Protein AF-A0A7X9BIY5-F1 (afdb_monomer_lite)

Secondary structure (DSSP, 8-state):
-HHHHHHHHHHHHHHHHHHHHHHHHHHHHHHHHT--TT-------HHHHHHHHHHHHHHHHHHHHHHHHHHHHH-TT--HHHHHHHHHHHHHIIIIIHHHHHHHHHHSPP---HHHH----TT-EEEETTEEEEEEEE-TTS-EEEEEEETTTT--EEEEEE-GGG-SSS-S-S---TTTTT-PPPHHHHHHHHHHHHHHHHHHHHHHT-HHHHHHHHHHHHHHHHGGGGTTSSS-HHHHHHHHHHHHHHHHHHHHHHHH-HHHHHHHHHHHHTT-GGGGSHHHHHHHHHHHHHHHHHHHHHHHHHHHHHTT-

Foldseek 3Di:
DVQQVVLVVLLVVQLVVLLVVQLLVVLVVVQLQLDDPPDDDPPDPPVSSVLSSLLCSLVSSLVSLLVSLLVCLVPVPGDPSNLVSSVVSLCCSLQPVNVPSLVVNVPDDPPCDVSVLVFADAADWADDPFWIWHFHDADPVFWTWTWIQGPHDDRDIDTDIGGSVVCPDDDDRRDPRVDPVPDDDDPVVVLVVVLSCQLSVCCVVQVVVHDVSSVLVSLLSLLLSLLSLQQPVDPDSVVSSVVNVVSNSVSSVVLSCLPVPPVVVVVLVVCVVVVVVQSVDSSSVNSVVSVVSSVVSVVSSVVVVVVVVVVVD

Structure (mmCIF, N/CA/C/O backbone):
data_AF-A0A7X9BIY5-F1
#
_entry.id   AF-A0A7X9BIY5-F1
#
loop_
_atom_site.group_PDB
_atom_site.id
_atom_site.type_symbol
_atom_site.label_atom_id
_atom_site.label_alt_id
_atom_site.label_comp_id
_atom_site.label_asym_id
_atom_site.label_entity_id
_atom_site.label_seq_id
_atom_site.pdbx_PDB_ins_code
_atom_site.Cartn_x
_atom_site.Cartn_y
_atom_site.Cartn_z
_atom_site.occupancy
_atom_site.B_iso_or_equiv
_atom_site.auth_seq_id
_atom_site.auth_comp_id
_atom_site.auth_asym_id
_atom_site.auth_atom_id
_atom_site.pdbx_PDB_model_num
ATOM 1 N N . MET A 1 1 ? -5.992 17.809 24.685 1.00 47.94 1 MET A N 1
ATOM 2 C CA . MET A 1 1 ? -5.533 18.404 23.407 1.00 47.94 1 MET A CA 1
ATOM 3 C C . MET A 1 1 ? -4.046 18.171 23.120 1.00 47.94 1 MET A C 1
ATOM 5 O O . MET A 1 1 ? -3.749 17.793 21.996 1.00 47.94 1 MET A O 1
ATOM 9 N N . LYS A 1 2 ? -3.130 18.283 24.105 1.00 52.44 2 LYS A N 1
ATOM 10 C CA . LYS A 1 2 ? -1.672 18.070 23.916 1.00 52.44 2 LYS A CA 1
ATOM 11 C C . LYS A 1 2 ? -1.281 16.736 23.233 1.00 52.44 2 LYS A C 1
ATOM 13 O O . LYS A 1 2 ? -0.350 16.718 22.442 1.00 52.44 2 LYS A O 1
ATOM 18 N N . ASN A 1 3 ? -2.043 15.655 23.436 1.00 65.12 3 ASN A N 1
ATOM 19 C CA . ASN A 1 3 ? -1.727 14.332 22.860 1.00 65.12 3 ASN A CA 1
ATOM 20 C C . ASN A 1 3 ? -2.175 14.136 21.395 1.00 65.12 3 ASN A C 1
ATOM 22 O O . ASN A 1 3 ? -1.732 13.190 20.750 1.00 65.12 3 ASN A O 1
ATOM 26 N N . ALA A 1 4 ? -3.064 14.984 20.863 1.00 69.81 4 ALA A N 1
ATOM 27 C CA . ALA A 1 4 ? -3.593 14.806 19.505 1.00 69.81 4 ALA A CA 1
ATOM 28 C C . ALA A 1 4 ? -2.606 15.293 18.439 1.00 69.81 4 ALA A C 1
ATOM 30 O O . ALA A 1 4 ? -2.260 14.537 17.538 1.00 69.81 4 ALA A O 1
ATOM 31 N N . PHE A 1 5 ? -2.061 16.500 18.610 1.00 77.31 5 PHE A N 1
ATOM 32 C CA . PHE A 1 5 ? -1.000 17.023 17.741 1.00 77.31 5 PHE A CA 1
ATOM 33 C C . PHE A 1 5 ? 0.295 16.211 17.835 1.00 77.31 5 PHE A C 1
ATOM 35 O O . PHE A 1 5 ? 1.031 16.099 16.858 1.00 77.31 5 PHE A O 1
ATOM 42 N N . PHE A 1 6 ? 0.536 15.564 18.978 1.00 86.69 6 PHE A N 1
ATOM 43 C CA . PHE A 1 6 ? 1.675 14.668 19.136 1.00 86.69 6 PHE A CA 1
ATOM 44 C C . PHE A 1 6 ? 1.636 13.481 18.157 1.00 86.69 6 PHE A C 1
ATOM 46 O O . PHE A 1 6 ? 2.684 13.068 17.680 1.00 86.69 6 PHE A O 1
ATOM 53 N N . ILE A 1 7 ? 0.453 12.975 17.773 1.00 89.06 7 ILE A N 1
ATOM 54 C CA . ILE A 1 7 ? 0.339 11.909 16.756 1.00 89.06 7 ILE A CA 1
ATOM 55 C C . ILE A 1 7 ? 0.852 12.374 15.396 1.00 89.06 7 ILE A C 1
ATOM 57 O O . ILE A 1 7 ? 1.521 11.608 14.709 1.00 89.06 7 ILE A O 1
ATOM 61 N N . VAL A 1 8 ? 0.569 13.622 15.016 1.00 90.12 8 VAL A N 1
ATOM 62 C CA . VAL A 1 8 ? 1.061 14.195 13.756 1.00 90.12 8 VAL A CA 1
ATOM 63 C C . VAL A 1 8 ? 2.587 14.263 13.782 1.00 90.12 8 VAL A C 1
ATOM 65 O O . VAL A 1 8 ? 3.242 13.857 12.829 1.00 90.12 8 VAL A O 1
ATOM 68 N N . PHE A 1 9 ? 3.164 14.693 14.904 1.00 91.38 9 PHE A N 1
ATOM 69 C CA . PHE A 1 9 ? 4.614 14.714 15.083 1.00 91.38 9 PHE A CA 1
ATOM 70 C C . PHE A 1 9 ? 5.237 13.309 15.008 1.00 91.38 9 PHE A C 1
ATOM 72 O O . PHE A 1 9 ? 6.213 13.102 14.289 1.00 91.38 9 PHE A O 1
ATOM 79 N N . VAL A 1 10 ? 4.634 12.320 15.678 1.00 92.81 10 VAL A N 1
ATOM 80 C CA . VAL A 1 10 ? 5.066 10.913 15.599 1.00 92.81 10 VAL A CA 1
ATOM 81 C C . VAL A 1 10 ? 4.982 10.396 14.161 1.00 92.81 10 VAL A C 1
ATOM 83 O O . VAL A 1 10 ? 5.902 9.726 13.699 1.00 92.81 10 VAL A O 1
ATOM 86 N N . PHE A 1 11 ? 3.919 10.734 13.431 1.00 94.38 11 PHE A N 1
ATOM 87 C CA . PHE A 1 11 ? 3.765 10.364 12.026 1.00 94.38 11 PHE A CA 1
ATOM 88 C C . PHE A 1 11 ? 4.875 10.945 11.144 1.00 94.38 11 PHE A C 1
ATOM 90 O O . PHE A 1 11 ? 5.432 10.225 10.315 1.00 94.38 11 PHE A O 1
ATOM 97 N N . VAL A 1 12 ? 5.234 12.218 11.339 1.00 94.50 12 VAL A N 1
ATOM 98 C CA . VAL A 1 12 ? 6.330 12.866 10.601 1.00 94.50 12 VAL A CA 1
ATOM 99 C C . VAL A 1 12 ? 7.656 12.156 10.873 1.00 94.50 12 VAL A C 1
ATOM 101 O O . VAL A 1 12 ? 8.356 11.808 9.925 1.00 94.50 12 VAL A O 1
ATOM 104 N N . ILE A 1 13 ? 7.970 11.852 12.138 1.00 95.12 13 ILE A N 1
ATOM 105 C CA . ILE A 1 13 ? 9.187 11.102 12.492 1.00 95.12 13 ILE A CA 1
ATOM 106 C C . ILE A 1 13 ? 9.200 9.725 11.821 1.00 95.12 13 ILE A C 1
ATOM 108 O O . ILE A 1 13 ? 10.206 9.343 11.226 1.00 95.12 13 ILE A O 1
ATOM 112 N N . LEU A 1 14 ? 8.090 8.982 11.884 1.00 95.06 14 LEU A N 1
ATOM 113 C CA . LEU A 1 14 ? 7.989 7.662 11.257 1.00 95.06 14 LEU A CA 1
ATOM 114 C C . LEU A 1 14 ? 8.124 7.744 9.735 1.00 95.06 14 LEU A C 1
ATOM 116 O O . LEU A 1 14 ? 8.752 6.877 9.133 1.00 95.06 14 LEU A O 1
ATOM 120 N N . THR A 1 15 ? 7.580 8.789 9.115 1.00 94.81 15 THR A N 1
ATOM 121 C CA . THR A 1 15 ? 7.712 9.026 7.673 1.00 94.81 15 THR A CA 1
ATOM 122 C C . THR A 1 15 ? 9.166 9.289 7.299 1.00 94.81 15 THR A C 1
ATOM 124 O O . THR A 1 15 ? 9.674 8.644 6.389 1.00 94.81 15 THR A O 1
ATOM 127 N N . ILE A 1 16 ? 9.863 10.163 8.032 1.00 94.12 16 ILE A N 1
ATOM 128 C CA . ILE A 1 16 ? 11.288 10.443 7.802 1.00 94.12 16 ILE A CA 1
ATOM 129 C C . ILE A 1 16 ? 12.115 9.166 7.977 1.00 94.12 16 ILE A C 1
ATOM 131 O O . ILE A 1 16 ? 12.912 8.831 7.105 1.00 94.12 16 ILE A O 1
ATOM 135 N N . ALA A 1 17 ? 11.893 8.420 9.062 1.00 93.31 17 ALA A N 1
ATOM 136 C CA . ALA A 1 17 ? 12.631 7.193 9.345 1.00 93.31 17 ALA A CA 1
ATOM 137 C C . ALA A 1 17 ? 12.404 6.119 8.269 1.00 93.31 17 ALA A C 1
ATOM 139 O O . ALA A 1 17 ? 13.360 5.554 7.743 1.00 93.31 17 ALA A O 1
ATOM 140 N N . THR A 1 18 ? 11.146 5.854 7.905 1.00 91.56 18 THR A N 1
ATOM 141 C CA . THR A 1 18 ? 10.808 4.849 6.883 1.00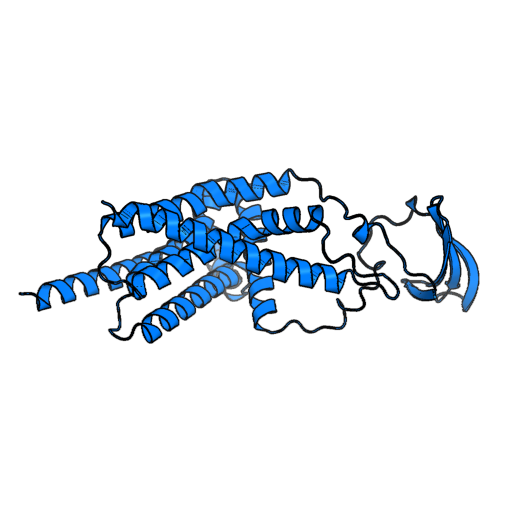 91.56 18 THR A CA 1
ATOM 142 C C . THR A 1 18 ? 11.287 5.261 5.495 1.00 91.56 18 THR A C 1
ATOM 144 O O . THR A 1 18 ? 11.813 4.416 4.770 1.00 91.56 18 THR A O 1
ATOM 147 N N . ALA A 1 19 ? 11.169 6.539 5.128 1.00 91.50 19 ALA A N 1
ATOM 148 C CA . ALA A 1 19 ? 11.667 7.055 3.858 1.00 91.50 19 ALA A CA 1
ATOM 149 C C . ALA A 1 19 ? 13.194 6.975 3.779 1.00 91.50 19 ALA A C 1
ATOM 151 O O . ALA A 1 19 ? 13.719 6.496 2.777 1.00 91.50 19 ALA A O 1
ATOM 152 N N . PHE A 1 20 ? 13.903 7.360 4.842 1.00 89.62 20 PHE A N 1
ATOM 153 C CA . PHE A 1 20 ? 15.361 7.280 4.900 1.00 89.62 20 PHE A CA 1
ATOM 154 C C . PHE A 1 20 ? 15.850 5.836 4.758 1.00 89.62 20 PHE A C 1
ATOM 156 O O . PHE A 1 20 ? 16.628 5.546 3.853 1.00 89.62 20 PHE A O 1
ATOM 163 N N . VAL A 1 21 ? 15.332 4.912 5.578 1.00 88.38 21 VAL A N 1
ATOM 164 C CA . VAL A 1 21 ? 15.713 3.490 5.524 1.00 88.38 21 VAL A CA 1
ATOM 165 C C . VAL A 1 21 ? 15.429 2.893 4.146 1.00 88.38 21 VAL A C 1
ATOM 167 O O . VAL A 1 21 ? 16.287 2.218 3.583 1.00 88.38 21 VAL A O 1
ATOM 170 N N . SER A 1 22 ? 14.254 3.171 3.575 1.00 85.25 22 SER A N 1
ATOM 171 C CA . SER A 1 22 ? 13.883 2.620 2.266 1.00 85.25 22 SER A CA 1
ATOM 172 C C . SER A 1 22 ? 14.733 3.206 1.135 1.00 85.25 22 SER A C 1
ATOM 174 O O . SER A 1 22 ? 15.134 2.479 0.230 1.00 85.25 22 SER A O 1
ATOM 176 N N . THR A 1 23 ? 15.049 4.503 1.202 1.00 85.62 23 THR A N 1
ATOM 177 C CA . THR A 1 23 ? 15.898 5.178 0.210 1.00 85.62 23 THR A CA 1
ATOM 178 C C . THR A 1 23 ? 17.316 4.635 0.260 1.00 85.62 23 THR A C 1
ATOM 180 O O . THR A 1 23 ? 17.859 4.291 -0.784 1.00 85.62 23 THR A O 1
ATOM 183 N N . VAL A 1 24 ? 17.898 4.494 1.454 1.00 83.25 24 VAL A N 1
ATOM 184 C CA . VAL A 1 24 ? 19.233 3.905 1.630 1.00 83.25 24 VAL A CA 1
ATOM 185 C C . VAL A 1 24 ? 19.258 2.470 1.110 1.00 83.25 24 VAL A C 1
ATOM 187 O O . VAL A 1 24 ? 20.123 2.145 0.304 1.00 83.25 24 VAL A O 1
ATOM 190 N N . ALA A 1 25 ? 18.287 1.633 1.488 1.00 80.56 25 ALA A N 1
ATOM 191 C CA . ALA A 1 25 ? 18.225 0.245 1.034 1.00 80.56 25 ALA A CA 1
ATOM 192 C C . ALA A 1 25 ? 18.157 0.134 -0.498 1.00 80.56 25 ALA A C 1
ATOM 194 O O . ALA A 1 25 ? 18.915 -0.620 -1.100 1.00 80.56 25 ALA A O 1
ATOM 195 N N . ILE A 1 26 ? 17.286 0.915 -1.141 1.00 77.94 26 ILE A N 1
ATOM 196 C CA . ILE A 1 26 ? 17.114 0.875 -2.599 1.00 77.94 26 ILE A CA 1
ATOM 197 C C . ILE A 1 26 ? 18.307 1.508 -3.321 1.00 77.94 26 ILE A C 1
ATOM 199 O O . ILE A 1 26 ? 18.712 1.011 -4.367 1.00 77.94 26 ILE A O 1
ATOM 203 N N . SER A 1 27 ? 18.908 2.557 -2.759 1.00 76.19 27 SER A N 1
ATOM 204 C CA . SER A 1 27 ? 20.106 3.184 -3.332 1.00 76.19 27 SER A CA 1
ATOM 205 C C . SER A 1 27 ? 21.308 2.248 -3.263 1.00 76.19 27 SER A C 1
ATOM 207 O O . SER A 1 27 ? 22.058 2.176 -4.225 1.00 76.19 27 SER A O 1
ATOM 209 N N . LEU A 1 28 ? 21.460 1.488 -2.172 1.00 74.75 28 LEU A N 1
ATOM 210 C CA . LEU A 1 28 ? 22.484 0.449 -2.059 1.00 74.75 28 LEU A CA 1
ATOM 211 C C . LEU A 1 28 ? 22.270 -0.656 -3.093 1.00 74.75 28 LEU A C 1
ATOM 213 O O . LEU A 1 28 ? 23.221 -1.033 -3.761 1.00 74.75 28 LEU A O 1
ATOM 217 N N . ILE A 1 29 ? 21.029 -1.120 -3.276 1.00 72.88 29 ILE A N 1
ATOM 218 C CA . ILE A 1 29 ? 20.701 -2.119 -4.304 1.00 72.88 29 ILE A CA 1
ATOM 219 C C . ILE A 1 29 ? 21.025 -1.587 -5.708 1.00 72.88 29 ILE A C 1
ATOM 221 O O . ILE A 1 29 ? 21.670 -2.283 -6.486 1.00 72.88 29 ILE A O 1
ATOM 225 N N . HIS A 1 30 ? 20.617 -0.356 -6.031 1.00 70.38 30 HIS A N 1
ATOM 226 C CA . HIS A 1 30 ? 20.931 0.253 -7.325 1.00 70.38 30 HIS A CA 1
ATOM 227 C C . HIS A 1 30 ? 22.432 0.431 -7.529 1.00 70.38 30 HIS A C 1
ATOM 229 O O . HIS A 1 30 ? 22.915 0.109 -8.607 1.00 70.38 30 HIS A O 1
ATOM 235 N N . LEU A 1 31 ? 23.154 0.882 -6.501 1.00 69.38 31 LEU A N 1
ATOM 236 C CA . LEU A 1 31 ? 24.604 1.025 -6.550 1.00 69.38 31 LEU A CA 1
ATOM 237 C C . LEU A 1 31 ? 25.273 -0.330 -6.791 1.00 69.38 31 LEU A C 1
ATOM 239 O O . LEU A 1 31 ? 26.154 -0.422 -7.633 1.00 69.38 31 LEU A O 1
ATOM 243 N N . SER A 1 32 ? 24.835 -1.383 -6.096 1.00 66.94 32 SER A N 1
ATOM 244 C CA . SER A 1 32 ? 25.331 -2.743 -6.310 1.00 66.94 32 SER A CA 1
ATOM 245 C C . SER A 1 32 ? 25.061 -3.232 -7.731 1.00 66.94 32 SER A C 1
ATOM 247 O O . SER A 1 32 ? 25.944 -3.826 -8.334 1.00 66.94 32 SER A O 1
ATOM 249 N N . PHE A 1 33 ? 23.884 -2.962 -8.299 1.00 64.62 33 PHE A N 1
ATOM 250 C CA . PHE A 1 33 ? 23.601 -3.334 -9.687 1.00 64.62 33 PHE A CA 1
ATOM 251 C C . PHE A 1 33 ? 24.385 -2.505 -10.704 1.00 64.62 33 PHE A C 1
ATOM 253 O O . PHE A 1 33 ? 24.751 -3.036 -11.742 1.00 64.62 33 PHE A O 1
ATOM 260 N N . SER A 1 34 ? 24.703 -1.246 -10.408 1.00 60.75 34 SER A N 1
ATOM 261 C CA . SER A 1 34 ? 25.499 -0.397 -11.296 1.00 60.75 34 SER A CA 1
ATOM 262 C C . SER A 1 34 ? 27.012 -0.552 -11.115 1.00 60.75 34 SER A C 1
ATOM 264 O O . SER A 1 34 ? 27.760 0.173 -11.761 1.00 60.75 34 SER A O 1
ATOM 266 N N . MET A 1 35 ? 27.488 -1.431 -10.223 1.00 62.06 35 MET A N 1
ATOM 267 C CA . MET A 1 35 ? 28.926 -1.644 -10.041 1.00 62.06 35 MET A CA 1
ATOM 268 C C . MET A 1 35 ? 29.526 -2.328 -11.271 1.00 62.06 35 MET A C 1
ATOM 270 O O . MET A 1 35 ? 29.166 -3.458 -11.607 1.00 62.06 35 MET A O 1
ATOM 274 N N . VAL A 1 36 ? 30.495 -1.647 -11.881 1.00 59.53 36 VAL A N 1
ATOM 275 C CA . VAL A 1 36 ? 31.349 -2.156 -12.957 1.00 59.53 36 VAL A CA 1
ATOM 276 C C . VAL A 1 36 ? 32.754 -2.414 -12.400 1.00 59.53 36 VAL A C 1
ATOM 278 O O . VAL A 1 36 ? 33.227 -1.702 -11.511 1.00 59.53 36 VAL A O 1
ATOM 281 N N . ALA A 1 37 ? 33.431 -3.454 -12.893 1.00 54.09 37 ALA A N 1
ATOM 282 C CA . ALA A 1 37 ? 34.792 -3.777 -12.470 1.00 54.09 37 ALA A CA 1
ATOM 283 C C . ALA A 1 37 ? 35.743 -2.593 -12.730 1.00 54.09 37 ALA A C 1
ATOM 285 O O . ALA A 1 37 ? 35.788 -2.067 -13.837 1.00 54.09 37 ALA A O 1
ATOM 286 N N . GLY A 1 38 ? 36.519 -2.199 -11.714 1.00 51.44 38 GLY A N 1
ATOM 287 C CA . GLY A 1 38 ? 37.526 -1.135 -11.820 1.00 51.44 38 GLY A CA 1
ATOM 288 C C . GLY A 1 38 ? 37.042 0.281 -11.480 1.00 51.44 38 GLY A C 1
ATOM 289 O O . GLY A 1 38 ? 37.878 1.178 -11.378 1.00 51.44 38 GLY A O 1
ATOM 290 N N . GLU A 1 39 ? 35.744 0.504 -11.240 1.00 56.53 39 GLU A N 1
ATOM 291 C CA . GLU A 1 39 ? 35.256 1.817 -10.799 1.00 56.53 39 GLU A CA 1
ATOM 292 C C . GLU A 1 39 ? 35.477 2.061 -9.295 1.00 56.53 39 GLU A C 1
ATOM 294 O O . GLU A 1 39 ? 35.316 1.177 -8.449 1.00 56.53 39 GLU A O 1
ATOM 299 N N . SER A 1 40 ? 35.822 3.306 -8.950 1.00 55.91 40 SER A N 1
ATOM 300 C CA . SER A 1 40 ? 35.870 3.759 -7.558 1.00 55.91 40 SER A CA 1
ATOM 301 C C . SER A 1 40 ? 34.466 4.117 -7.064 1.00 55.91 40 SER A C 1
ATOM 303 O O . SER A 1 40 ? 33.691 4.779 -7.751 1.00 55.91 40 SER A O 1
ATOM 305 N N . LEU A 1 41 ? 34.123 3.676 -5.852 1.00 57.72 41 LEU A N 1
ATOM 306 C CA . LEU A 1 41 ? 32.793 3.887 -5.284 1.00 57.72 41 LEU A CA 1
ATOM 307 C C . LEU A 1 41 ? 32.587 5.352 -4.891 1.00 57.72 41 LEU A C 1
ATOM 309 O O . LEU A 1 41 ? 32.969 5.773 -3.797 1.00 57.72 41 LEU A O 1
ATOM 313 N N . SER A 1 42 ? 31.903 6.129 -5.734 1.00 59.88 42 SER A N 1
ATOM 314 C CA . SER A 1 42 ? 31.317 7.393 -5.285 1.00 59.88 42 SER A CA 1
ATOM 315 C C . SER A 1 42 ? 30.025 7.078 -4.520 1.00 59.88 42 SER A C 1
ATOM 317 O O . SER A 1 42 ? 28.939 7.019 -5.092 1.00 59.88 42 SER A O 1
ATOM 319 N N . PHE A 1 43 ? 30.141 6.833 -3.215 1.00 54.31 43 PHE A N 1
ATOM 320 C CA . PHE A 1 43 ? 29.031 6.390 -2.357 1.00 54.31 43 PHE A CA 1
ATOM 321 C C . PHE A 1 43 ? 27.817 7.337 -2.312 1.00 54.31 43 PHE A C 1
ATOM 323 O O . PHE A 1 43 ? 26.775 6.957 -1.780 1.00 54.31 43 PHE A O 1
ATOM 330 N N . ILE A 1 44 ? 27.925 8.573 -2.817 1.00 57.69 44 ILE A N 1
ATOM 331 C CA . ILE A 1 44 ? 26.891 9.594 -2.633 1.00 57.69 44 ILE A CA 1
ATOM 332 C C . ILE A 1 44 ? 26.687 10.404 -3.917 1.00 57.69 44 ILE A C 1
ATOM 334 O O . ILE A 1 44 ? 27.190 11.515 -4.066 1.00 57.69 44 ILE A O 1
ATOM 338 N N . ASN A 1 45 ? 25.885 9.870 -4.838 1.00 69.94 45 ASN A N 1
ATOM 339 C CA . ASN A 1 45 ? 25.220 10.705 -5.833 1.00 69.94 45 ASN A CA 1
ATOM 340 C C . ASN A 1 45 ? 23.911 11.234 -5.222 1.00 69.94 45 ASN A C 1
ATOM 342 O O . ASN A 1 45 ? 22.899 10.530 -5.166 1.00 69.94 45 ASN A O 1
ATOM 346 N N . PHE A 1 46 ? 23.933 12.481 -4.744 1.00 73.31 46 PHE A N 1
ATOM 347 C CA . PHE A 1 46 ? 22.760 13.119 -4.139 1.00 73.31 46 PHE A CA 1
ATOM 348 C C . PHE A 1 46 ? 21.568 13.208 -5.104 1.00 73.31 46 PHE A C 1
ATOM 350 O O . PHE A 1 46 ? 20.428 13.079 -4.661 1.00 73.31 46 PHE A O 1
ATOM 357 N N . ALA A 1 47 ? 21.798 13.374 -6.412 1.00 74.69 47 ALA A N 1
ATOM 358 C CA . ALA A 1 47 ? 20.716 13.429 -7.393 1.00 74.69 47 ALA A CA 1
ATOM 359 C C . ALA A 1 47 ? 19.979 12.082 -7.491 1.00 74.69 47 ALA A C 1
ATOM 361 O O . ALA A 1 47 ? 18.748 12.051 -7.429 1.00 74.69 47 ALA A O 1
ATOM 362 N N . LEU A 1 48 ? 20.721 10.968 -7.541 1.00 71.12 48 LEU A N 1
ATOM 363 C CA . LEU A 1 48 ? 20.143 9.620 -7.486 1.00 71.12 48 LEU A CA 1
ATOM 364 C C . LEU A 1 48 ? 19.396 9.378 -6.171 1.00 71.12 48 LEU A C 1
ATOM 366 O O . LEU A 1 48 ? 18.270 8.882 -6.187 1.00 71.12 48 LEU A O 1
ATOM 370 N N . PHE A 1 49 ? 19.974 9.794 -5.042 1.00 79.19 49 PHE A N 1
ATOM 371 C CA . PHE A 1 49 ? 19.332 9.669 -3.734 1.00 79.19 49 PHE A CA 1
ATOM 372 C C . PHE A 1 49 ? 17.969 10.377 -3.689 1.00 79.19 49 PHE A C 1
ATOM 374 O O . PHE A 1 49 ? 16.974 9.779 -3.277 1.00 79.19 49 PHE A O 1
ATOM 381 N N . PHE A 1 50 ? 17.886 11.628 -4.156 1.00 81.94 50 PHE A N 1
ATOM 382 C CA . PHE A 1 50 ? 16.623 12.375 -4.184 1.00 81.94 50 PHE A CA 1
ATOM 383 C C . PHE A 1 50 ? 15.593 11.762 -5.137 1.00 81.94 50 PHE A C 1
ATOM 385 O O . PHE A 1 50 ? 14.404 11.730 -4.816 1.00 81.94 50 PHE A O 1
ATOM 392 N N . GLN A 1 51 ? 16.022 11.224 -6.279 1.00 79.50 51 GLN A N 1
ATOM 393 C CA . GLN A 1 51 ? 15.116 10.514 -7.179 1.00 79.50 51 GLN A CA 1
ATOM 394 C C . GLN A 1 51 ? 14.553 9.238 -6.559 1.00 79.50 51 GLN A C 1
ATOM 396 O O . GLN A 1 51 ? 13.349 8.984 -6.657 1.00 79.50 51 GLN A O 1
ATOM 401 N N . VAL A 1 52 ? 15.402 8.437 -5.911 1.00 79.62 52 VAL A N 1
ATOM 402 C CA . VAL A 1 52 ? 14.967 7.233 -5.194 1.00 79.62 52 VAL A CA 1
ATOM 403 C C . VAL A 1 52 ? 14.015 7.620 -4.062 1.00 79.62 52 VAL A C 1
ATOM 405 O O . VAL A 1 52 ? 12.952 7.013 -3.934 1.00 79.62 52 VAL A O 1
ATOM 408 N N . LEU A 1 53 ? 14.323 8.678 -3.309 1.00 85.75 53 LEU A N 1
ATOM 409 C CA . LEU A 1 53 ? 13.455 9.186 -2.249 1.00 85.75 53 LEU A CA 1
ATOM 410 C C . LEU A 1 53 ? 12.056 9.508 -2.786 1.00 85.75 53 LEU A C 1
ATOM 412 O O . LEU A 1 53 ? 11.071 8.991 -2.263 1.00 85.75 53 LEU A O 1
ATOM 416 N N . ILE A 1 54 ? 11.955 10.294 -3.862 1.00 84.81 54 ILE A N 1
ATOM 417 C CA . ILE A 1 54 ? 10.666 10.653 -4.474 1.00 84.81 54 ILE A CA 1
ATOM 418 C C . ILE A 1 54 ? 9.915 9.404 -4.954 1.00 84.81 54 ILE A C 1
ATOM 420 O O . ILE A 1 54 ? 8.698 9.322 -4.765 1.00 84.81 54 ILE A O 1
ATOM 424 N N . LYS A 1 55 ? 10.619 8.419 -5.534 1.00 82.38 55 LYS A N 1
ATOM 425 C CA . LYS A 1 55 ? 10.036 7.146 -5.999 1.00 82.38 55 LYS A CA 1
ATOM 426 C C . LYS A 1 55 ? 9.406 6.338 -4.861 1.00 82.38 55 LYS A C 1
ATOM 428 O O . LYS A 1 55 ? 8.352 5.730 -5.054 1.00 82.38 55 LYS A O 1
ATOM 433 N N . VAL A 1 56 ? 10.032 6.340 -3.688 1.00 84.94 56 VAL A N 1
ATOM 434 C CA . VAL A 1 56 ? 9.696 5.441 -2.573 1.00 84.94 56 VAL A CA 1
ATOM 435 C C . VAL A 1 56 ? 8.748 6.080 -1.556 1.00 84.94 56 VAL A C 1
ATOM 437 O O . VAL A 1 56 ? 7.953 5.378 -0.925 1.00 84.94 56 VAL A O 1
ATOM 440 N N . LEU A 1 57 ? 8.754 7.411 -1.458 1.00 88.94 57 LEU A N 1
ATOM 441 C CA . LEU A 1 57 ? 7.984 8.183 -0.481 1.00 88.94 57 LEU A CA 1
ATOM 442 C C . LEU A 1 57 ? 6.480 7.826 -0.410 1.00 88.94 57 LEU A C 1
ATOM 444 O O . LEU A 1 57 ? 5.983 7.710 0.713 1.00 88.94 57 LEU A O 1
ATOM 448 N N . PRO A 1 58 ? 5.740 7.572 -1.518 1.00 87.50 58 PRO A N 1
ATOM 449 C CA . PRO A 1 58 ? 4.327 7.178 -1.441 1.00 87.50 58 PRO A CA 1
ATOM 450 C C . PRO A 1 58 ? 4.098 5.912 -0.606 1.00 87.50 58 PRO A C 1
ATOM 452 O O . PRO A 1 58 ? 3.127 5.817 0.143 1.00 87.50 58 PRO A O 1
ATOM 455 N N . PHE A 1 59 ? 5.015 4.948 -0.694 1.00 83.38 59 PHE A N 1
ATOM 456 C CA . PHE A 1 59 ? 4.933 3.687 0.039 1.00 83.38 59 PHE A CA 1
ATOM 457 C C . PHE A 1 59 ? 5.442 3.828 1.471 1.00 83.38 59 PHE A C 1
ATOM 459 O O . PHE A 1 59 ? 4.876 3.223 2.382 1.00 83.38 59 PHE A O 1
ATOM 466 N N . SER A 1 60 ? 6.446 4.678 1.701 1.00 90.81 60 SER A N 1
ATOM 467 C CA . SER A 1 60 ? 6.902 5.020 3.053 1.00 90.81 60 SER A CA 1
ATOM 468 C C . SER A 1 60 ? 5.781 5.628 3.898 1.00 90.81 60 SER A C 1
ATOM 470 O O . SER A 1 60 ? 5.661 5.285 5.071 1.00 90.81 60 SER A O 1
ATOM 472 N N . LEU A 1 61 ? 4.891 6.435 3.307 1.00 92.81 61 LEU A N 1
ATOM 473 C CA . LEU A 1 61 ? 3.703 6.958 3.997 1.00 92.81 61 LEU A CA 1
ATOM 474 C C . LEU A 1 61 ? 2.766 5.836 4.482 1.00 92.81 61 LEU A C 1
ATOM 476 O O . LEU A 1 61 ? 2.257 5.895 5.602 1.00 92.81 61 LEU A O 1
ATOM 480 N N . VAL A 1 62 ? 2.580 4.778 3.684 1.00 91.94 62 VAL A N 1
ATOM 481 C CA . VAL A 1 62 ? 1.769 3.607 4.068 1.00 91.94 62 VAL A CA 1
ATOM 482 C C . VAL A 1 62 ? 2.420 2.848 5.230 1.00 91.94 62 VAL A C 1
ATOM 484 O O . VAL A 1 62 ? 1.741 2.495 6.198 1.00 91.94 62 VAL A O 1
ATOM 487 N N . PHE A 1 63 ? 3.741 2.649 5.191 1.00 92.06 63 PHE A N 1
ATOM 488 C CA . PHE A 1 63 ? 4.480 2.045 6.305 1.00 92.06 63 PHE A CA 1
ATOM 489 C C . PHE A 1 63 ? 4.479 2.927 7.562 1.00 92.06 63 PHE A C 1
ATOM 491 O O . PHE A 1 63 ? 4.392 2.406 8.674 1.00 92.06 63 PHE A O 1
ATOM 498 N N . ALA A 1 64 ? 4.496 4.253 7.420 1.00 94.38 64 ALA A N 1
ATOM 499 C CA . ALA A 1 64 ? 4.355 5.172 8.544 1.00 94.38 64 ALA A CA 1
ATOM 500 C C . ALA A 1 64 ? 2.967 5.054 9.204 1.00 94.38 64 ALA A C 1
ATOM 502 O O . ALA A 1 64 ? 2.875 5.058 10.435 1.00 94.38 64 ALA A O 1
ATOM 503 N N . CYS A 1 65 ? 1.894 4.846 8.428 1.00 94.38 65 CYS A N 1
ATOM 504 C CA . CYS A 1 65 ? 0.573 4.515 8.977 1.00 94.38 65 CYS A CA 1
ATOM 505 C C . CYS A 1 65 ? 0.579 3.193 9.759 1.00 94.38 65 CYS A C 1
ATOM 507 O O . CYS A 1 65 ? -0.028 3.123 10.828 1.00 94.38 65 CYS A O 1
ATOM 509 N N . LEU A 1 66 ? 1.281 2.161 9.282 1.00 94.88 66 LEU A N 1
ATOM 510 C CA . LEU A 1 66 ? 1.466 0.916 10.039 1.00 94.88 66 LEU A CA 1
ATOM 511 C C . LEU A 1 66 ? 2.233 1.168 11.351 1.00 94.88 66 LEU A C 1
ATOM 513 O O . LEU A 1 66 ? 1.816 0.707 12.414 1.00 94.88 66 LEU A O 1
ATOM 517 N N . GLY A 1 67 ? 3.299 1.971 11.301 1.00 94.12 67 GLY A N 1
ATOM 518 C CA . GLY A 1 67 ? 4.064 2.385 12.479 1.00 94.12 67 GLY A CA 1
ATOM 519 C C . GLY A 1 67 ? 3.216 3.128 13.516 1.00 94.12 67 GLY A C 1
ATOM 520 O O . GLY A 1 67 ? 3.367 2.897 14.718 1.00 94.12 67 GLY A O 1
ATOM 521 N N . LEU A 1 68 ? 2.259 3.953 13.076 1.00 94.19 68 LEU A N 1
ATOM 522 C CA . LEU A 1 68 ? 1.292 4.573 13.982 1.00 94.19 68 LEU A CA 1
ATOM 523 C C . LEU A 1 68 ? 0.443 3.523 14.705 1.00 94.19 68 LEU A C 1
ATOM 525 O O . LEU A 1 68 ? 0.243 3.658 15.910 1.00 94.19 68 LEU A O 1
ATOM 529 N N . ILE A 1 69 ? -0.013 2.456 14.036 1.00 94.31 69 ILE A N 1
ATOM 530 C CA . ILE A 1 69 ? -0.755 1.375 14.711 1.00 94.31 69 ILE A CA 1
ATOM 531 C C . ILE A 1 69 ? 0.094 0.780 15.846 1.00 94.31 69 ILE A C 1
ATOM 533 O O . ILE A 1 69 ? -0.409 0.622 16.959 1.00 94.31 69 ILE A O 1
ATOM 537 N N . PHE A 1 70 ? 1.390 0.531 15.621 1.00 94.69 70 PHE A N 1
ATOM 538 C CA . PHE A 1 70 ? 2.294 0.043 16.672 1.00 94.69 70 PHE A CA 1
ATOM 539 C C . PHE A 1 70 ? 2.440 1.032 17.830 1.00 94.69 70 PHE A C 1
ATOM 541 O O . PHE A 1 70 ? 2.433 0.625 18.996 1.00 94.69 70 PHE A O 1
ATOM 548 N N . TYR A 1 71 ? 2.504 2.330 17.530 1.00 92.62 71 TYR A N 1
ATOM 549 C CA . TYR A 1 71 ? 2.491 3.374 18.550 1.00 92.62 71 TYR A CA 1
ATOM 550 C C . TYR A 1 71 ? 1.216 3.306 19.410 1.00 92.62 71 TYR A C 1
ATOM 552 O O . TYR A 1 71 ? 1.298 3.324 20.641 1.00 92.62 71 TYR A O 1
ATOM 560 N N . PHE A 1 72 ? 0.045 3.130 18.791 1.00 91.31 72 PHE A N 1
ATOM 561 C CA . PHE A 1 72 ? -1.221 2.974 19.512 1.00 91.31 72 PHE A CA 1
ATOM 562 C C . PHE A 1 72 ? -1.297 1.689 20.350 1.00 91.31 72 PHE A C 1
ATOM 564 O O . PHE A 1 72 ? -1.855 1.721 21.444 1.00 91.31 72 PHE A O 1
ATOM 571 N N . ILE A 1 73 ? -0.719 0.575 19.887 1.00 91.12 73 ILE A N 1
ATOM 572 C CA . ILE A 1 73 ? -0.628 -0.667 20.681 1.00 91.12 73 ILE A CA 1
ATOM 573 C C . ILE A 1 73 ? 0.253 -0.448 21.920 1.00 91.12 73 ILE A C 1
ATOM 575 O O . ILE A 1 73 ? -0.056 -0.916 23.021 1.00 91.12 73 ILE A O 1
ATOM 579 N N . ARG A 1 74 ? 1.365 0.281 21.765 1.00 89.56 74 ARG A N 1
ATOM 580 C CA . ARG A 1 74 ? 2.277 0.584 22.873 1.00 89.56 74 ARG A CA 1
ATOM 581 C C . ARG A 1 74 ? 1.616 1.480 23.922 1.00 89.56 74 ARG A C 1
ATOM 583 O O . ARG A 1 74 ? 1.820 1.240 25.118 1.00 89.56 74 ARG A O 1
ATOM 590 N N . HIS A 1 75 ? 0.821 2.454 23.482 1.00 86.25 75 HIS A N 1
ATOM 591 C CA . HIS A 1 75 ? 0.204 3.490 24.309 1.00 86.25 75 HIS A CA 1
ATOM 592 C C . HIS A 1 75 ? -1.339 3.414 24.257 1.00 86.25 75 HIS A C 1
ATOM 594 O O . HIS A 1 75 ? -1.970 4.174 23.530 1.00 86.25 75 HIS A O 1
ATOM 600 N N . PRO A 1 76 ? -1.987 2.538 25.046 1.00 74.75 76 PRO A N 1
ATOM 601 C CA . PRO A 1 76 ? -3.434 2.308 24.948 1.00 74.75 76 PRO A CA 1
ATOM 602 C C . PRO A 1 76 ? -4.307 3.480 25.438 1.00 74.75 76 PRO A C 1
ATOM 604 O O . PRO A 1 76 ? -5.446 3.611 24.999 1.00 74.75 76 PRO A O 1
ATOM 607 N N . ASN A 1 77 ? -3.783 4.369 26.292 1.00 71.44 77 ASN A N 1
ATOM 608 C CA . ASN A 1 77 ? -4.531 5.485 26.903 1.00 71.44 77 ASN A CA 1
ATOM 609 C C . ASN A 1 77 ? -4.657 6.722 25.993 1.00 71.44 77 ASN A C 1
ATOM 611 O O . ASN A 1 77 ? -4.680 7.863 26.460 1.00 71.44 77 ASN A O 1
ATOM 615 N N . ILE A 1 78 ? -4.685 6.520 24.679 1.00 78.19 78 ILE A N 1
ATOM 616 C CA . ILE A 1 78 ? -4.760 7.613 23.715 1.00 78.19 78 ILE A CA 1
ATOM 617 C C . ILE A 1 78 ? -6.221 8.045 23.513 1.00 78.19 78 ILE A C 1
ATOM 619 O O . ILE A 1 78 ? -7.135 7.226 23.454 1.00 78.19 78 ILE A O 1
ATOM 623 N N . SER A 1 79 ? -6.442 9.356 23.393 1.00 82.31 79 SER A N 1
ATOM 624 C CA . SER A 1 79 ? -7.775 9.932 23.220 1.00 82.31 79 SER A CA 1
ATOM 625 C C . SER A 1 79 ? -8.435 9.516 21.898 1.00 82.31 79 SER A C 1
ATOM 627 O O . SER A 1 79 ? -7.776 9.229 20.893 1.00 82.31 79 SER A O 1
ATOM 629 N N . ILE A 1 80 ? -9.770 9.563 21.870 1.00 84.06 80 ILE A N 1
ATOM 630 C CA . ILE A 1 80 ? -10.557 9.362 20.643 1.00 84.06 80 ILE A CA 1
ATOM 631 C C . ILE A 1 80 ? -10.146 10.353 19.537 1.00 84.06 80 ILE A C 1
ATOM 633 O O . ILE A 1 80 ? -10.095 9.995 18.366 1.00 84.06 80 ILE A O 1
ATOM 637 N N . LEU A 1 81 ? -9.752 11.575 19.914 1.00 86.88 81 LEU A N 1
ATOM 638 C CA . LEU A 1 81 ? -9.312 12.617 18.987 1.00 86.88 81 LEU A CA 1
ATOM 639 C C . LEU A 1 81 ? -8.038 12.210 18.228 1.00 86.88 81 LEU A C 1
ATOM 641 O O . LEU A 1 81 ? -7.956 12.377 17.019 1.00 86.88 81 LEU A O 1
ATOM 645 N N . SER A 1 82 ? -7.059 11.622 18.914 1.00 88.81 82 SER A N 1
ATOM 646 C CA . SER A 1 82 ? -5.847 11.085 18.283 1.00 88.81 82 SER A CA 1
ATOM 647 C C . SER A 1 82 ? -6.155 9.938 17.311 1.00 88.81 82 SER A C 1
ATOM 649 O O . SER A 1 82 ? -5.505 9.816 16.276 1.00 88.81 82 SER A O 1
ATOM 651 N N . THR A 1 83 ? -7.167 9.119 17.620 1.00 88.56 83 THR A N 1
ATOM 652 C CA . THR A 1 83 ? -7.666 8.075 16.708 1.00 88.56 83 THR A CA 1
ATOM 653 C C . THR A 1 83 ? -8.287 8.690 15.449 1.00 88.56 83 THR A C 1
ATOM 655 O O . THR A 1 83 ? -8.028 8.217 14.348 1.00 88.56 83 THR A O 1
ATOM 658 N N . LEU A 1 84 ? -9.044 9.782 15.587 1.00 91.19 84 LEU A N 1
ATOM 659 C CA . LEU A 1 84 ? -9.593 10.516 14.445 1.00 91.19 84 LEU A CA 1
ATOM 660 C C . LEU A 1 84 ? -8.481 11.073 13.539 1.00 91.19 84 LEU A C 1
ATOM 662 O O . LEU A 1 84 ? -8.541 10.896 12.326 1.00 91.19 84 LEU A O 1
ATOM 666 N N . PHE A 1 85 ? -7.435 11.675 14.118 1.00 92.06 85 PHE A N 1
ATOM 667 C CA . PHE A 1 85 ? -6.285 12.172 13.351 1.00 92.06 85 PHE A CA 1
ATOM 668 C C . PHE A 1 85 ? -5.561 11.069 12.573 1.00 92.06 85 PHE A C 1
ATOM 670 O O . PHE A 1 85 ? -5.158 11.308 11.440 1.00 92.06 85 PHE A O 1
ATOM 677 N N . TYR A 1 86 ? -5.440 9.860 13.131 1.00 93.12 86 TYR A N 1
ATOM 678 C CA . TYR A 1 86 ? -4.885 8.712 12.405 1.00 93.12 86 TYR A CA 1
ATOM 679 C C . TYR A 1 86 ? -5.660 8.422 11.111 1.00 93.12 86 TYR A C 1
ATOM 681 O O . TYR A 1 86 ? -5.051 8.298 10.048 1.00 93.12 86 TYR A O 1
ATOM 689 N N . PHE A 1 87 ? -6.994 8.373 11.182 1.00 94.44 87 PHE A N 1
ATOM 690 C CA . PHE A 1 87 ? -7.819 8.147 9.995 1.00 94.44 87 PHE A CA 1
ATOM 691 C C . PHE A 1 87 ? -7.748 9.319 9.018 1.00 94.44 87 PHE A C 1
ATOM 693 O O . PHE A 1 87 ? -7.592 9.078 7.827 1.00 94.44 87 PHE A O 1
ATOM 700 N N . ILE A 1 88 ? -7.788 10.569 9.494 1.00 94.69 88 ILE A N 1
ATOM 701 C CA . ILE A 1 88 ? -7.646 11.757 8.632 1.00 94.69 88 ILE A CA 1
ATOM 702 C C . ILE A 1 88 ? -6.323 11.710 7.858 1.00 94.69 88 ILE A C 1
ATOM 704 O O . ILE A 1 88 ? -6.324 11.902 6.643 1.00 94.69 88 ILE A O 1
ATOM 708 N N . ILE A 1 89 ? -5.207 11.413 8.532 1.00 94.81 89 ILE A N 1
ATOM 709 C CA . ILE A 1 89 ? -3.892 11.254 7.895 1.00 94.81 89 ILE A CA 1
ATOM 710 C C . ILE A 1 89 ? -3.943 10.133 6.852 1.00 94.81 89 ILE A C 1
ATOM 712 O O . ILE A 1 89 ? -3.574 10.356 5.702 1.00 94.81 89 ILE A O 1
ATOM 716 N N . GLY A 1 90 ? -4.454 8.957 7.225 1.00 94.94 90 GLY A N 1
ATOM 717 C CA . GLY A 1 90 ? -4.587 7.814 6.323 1.00 94.94 90 GLY A CA 1
ATOM 718 C C . GLY A 1 90 ? -5.398 8.132 5.065 1.00 94.94 90 GLY A C 1
ATOM 719 O O . GLY A 1 90 ? -4.929 7.904 3.952 1.00 94.94 90 GLY A O 1
ATOM 720 N N . PHE A 1 91 ? -6.584 8.717 5.226 1.00 95.25 91 PHE A N 1
ATOM 721 C CA . PHE A 1 91 ? -7.424 9.154 4.112 1.00 95.25 91 PHE A CA 1
ATOM 722 C C . PHE A 1 91 ? -6.725 10.192 3.242 1.00 95.25 91 PHE A C 1
ATOM 724 O O . PHE A 1 91 ? -6.778 10.098 2.020 1.00 95.25 91 PHE A O 1
ATOM 731 N N . SER A 1 92 ? -6.024 11.147 3.852 1.00 95.12 92 SER A N 1
ATOM 732 C CA . SER A 1 92 ? -5.316 12.192 3.109 1.00 95.12 92 SER A CA 1
ATOM 733 C C . SER A 1 92 ? -4.188 11.612 2.251 1.00 95.12 92 SER A C 1
ATOM 735 O O . SER A 1 92 ? -3.987 12.040 1.114 1.00 95.12 92 SER A O 1
ATOM 737 N N . ILE A 1 93 ? -3.488 10.592 2.760 1.00 94.56 93 ILE A N 1
ATOM 738 C CA . ILE A 1 93 ? -2.439 9.882 2.020 1.00 94.56 93 ILE A CA 1
ATOM 739 C C . ILE A 1 93 ? -3.027 9.165 0.803 1.00 94.56 93 ILE A C 1
ATOM 741 O O . ILE A 1 93 ? -2.529 9.335 -0.309 1.00 94.56 93 ILE A O 1
ATOM 745 N N . TRP A 1 94 ? -4.096 8.393 1.006 1.00 94.06 94 TRP A N 1
ATOM 746 C CA . TRP A 1 94 ? -4.701 7.576 -0.047 1.00 94.06 94 TRP A CA 1
ATOM 747 C C . TRP A 1 94 ? -5.560 8.355 -1.039 1.00 94.06 94 TRP A C 1
ATOM 749 O O . TRP A 1 94 ? -5.743 7.880 -2.146 1.00 94.06 94 TRP A O 1
ATOM 759 N N . LEU A 1 95 ? -6.102 9.520 -0.687 1.00 93.06 95 LEU A N 1
ATOM 760 C CA . LEU A 1 95 ? -6.934 10.300 -1.610 1.00 93.06 95 LEU A CA 1
ATOM 761 C C . LEU A 1 95 ? -6.151 11.385 -2.347 1.00 93.06 95 LEU A C 1
ATOM 763 O O . LEU A 1 95 ? -6.476 11.681 -3.496 1.00 93.06 95 LEU A O 1
ATOM 767 N N . PHE A 1 96 ? -5.132 11.967 -1.705 1.00 91.81 96 PHE A N 1
ATOM 768 C CA . PHE A 1 96 ? -4.431 13.141 -2.231 1.00 91.81 96 PHE A CA 1
ATOM 769 C C . PHE A 1 96 ? -2.930 12.912 -2.402 1.00 91.81 96 PHE A C 1
ATOM 771 O O . PHE A 1 96 ? -2.412 13.141 -3.493 1.00 91.81 96 PHE A O 1
ATOM 778 N N . ALA A 1 97 ? -2.225 12.434 -1.369 1.00 91.62 97 ALA A N 1
ATOM 779 C CA . ALA A 1 97 ? -0.761 12.372 -1.416 1.00 91.62 97 ALA A CA 1
ATOM 780 C C . ALA A 1 97 ? -0.248 11.367 -2.458 1.00 91.62 97 ALA A C 1
ATOM 782 O O . ALA A 1 97 ? 0.565 11.732 -3.302 1.00 91.62 97 ALA A O 1
ATOM 783 N N . ILE A 1 98 ? -0.740 10.122 -2.447 1.00 90.81 98 ILE A N 1
ATOM 784 C CA . ILE A 1 98 ? -0.281 9.077 -3.375 1.00 90.81 98 ILE A CA 1
ATOM 785 C C . ILE A 1 98 ? -0.509 9.480 -4.847 1.00 90.81 98 ILE A C 1
ATOM 787 O O . ILE A 1 98 ? 0.460 9.432 -5.609 1.00 90.81 98 ILE A O 1
ATOM 791 N N . PRO A 1 99 ? -1.714 9.918 -5.278 1.00 88.81 99 PRO A N 1
ATOM 792 C CA . PRO A 1 99 ? -1.936 10.372 -6.653 1.00 88.81 99 PRO A CA 1
ATOM 793 C C . PRO A 1 99 ? -1.023 11.525 -7.046 1.00 88.81 99 PRO A C 1
ATOM 795 O O . PRO A 1 99 ? -0.402 11.490 -8.107 1.00 88.81 99 PRO A O 1
ATOM 798 N N . TRP A 1 100 ? -0.914 12.525 -6.169 1.00 88.25 100 TRP A N 1
ATOM 799 C CA . TRP A 1 100 ? -0.097 13.708 -6.399 1.00 88.25 100 TRP A CA 1
ATOM 800 C C . TRP A 1 100 ? 1.375 13.342 -6.599 1.00 88.25 100 TRP A C 1
ATOM 802 O O . TRP A 1 100 ? 1.987 13.707 -7.601 1.00 88.25 100 TRP A O 1
ATOM 812 N N . MET A 1 101 ? 1.938 12.542 -5.697 1.00 88.19 101 MET A N 1
ATOM 813 C CA . MET A 1 101 ? 3.347 12.157 -5.748 1.00 88.19 101 MET A CA 1
ATOM 814 C C . MET A 1 101 ? 3.668 11.292 -6.968 1.00 88.19 101 MET A C 1
ATOM 816 O O . MET A 1 101 ? 4.720 11.462 -7.578 1.00 88.19 101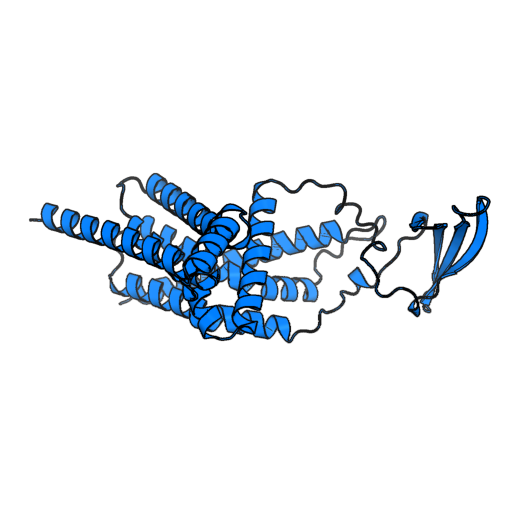 MET A O 1
ATOM 820 N N . LEU A 1 102 ? 2.761 10.398 -7.368 1.00 83.69 102 LEU A N 1
ATOM 821 C CA . LEU A 1 102 ? 2.941 9.603 -8.584 1.00 83.69 102 LEU A CA 1
ATOM 822 C C . LEU A 1 102 ? 2.805 10.452 -9.852 1.00 83.69 102 LEU A C 1
ATOM 824 O O . LEU A 1 102 ? 3.554 10.235 -10.802 1.00 83.69 102 LEU A O 1
ATOM 828 N N . SER A 1 103 ? 1.918 11.451 -9.862 1.00 82.00 103 SER A N 1
ATOM 829 C CA . SER A 1 103 ? 1.824 12.404 -10.975 1.00 82.00 103 SER A CA 1
ATOM 830 C C . SER A 1 103 ? 3.107 13.229 -11.136 1.00 82.00 103 SER A C 1
ATOM 832 O O . SER A 1 103 ? 3.581 13.414 -12.255 1.00 82.00 103 SER A O 1
ATOM 834 N N . MET A 1 104 ? 3.741 13.622 -10.023 1.00 78.94 104 MET A N 1
ATOM 835 C CA . MET A 1 104 ? 5.046 14.290 -10.036 1.00 78.94 104 MET A CA 1
ATOM 836 C C . MET A 1 104 ? 6.158 13.384 -10.574 1.00 78.94 104 MET A C 1
ATOM 838 O O . MET A 1 104 ? 7.002 13.848 -11.335 1.00 78.94 104 MET A O 1
ATOM 842 N N . GLN A 1 105 ? 6.148 12.093 -10.228 1.00 77.44 105 GLN A N 1
ATOM 843 C CA . GLN A 1 105 ? 7.107 11.123 -10.772 1.00 77.44 105 GLN A CA 1
ATOM 844 C C . GLN A 1 105 ? 6.956 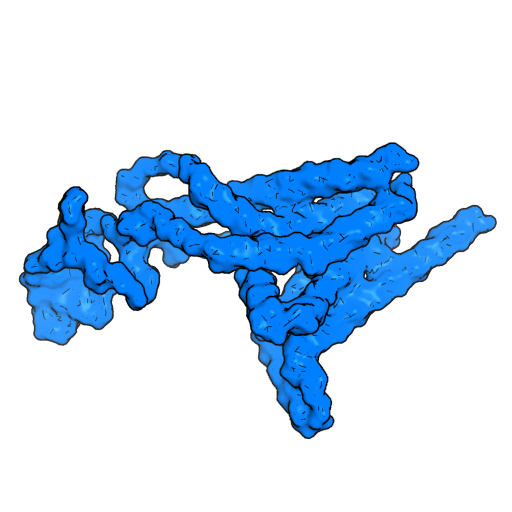10.935 -12.286 1.00 77.44 105 GLN A C 1
ATOM 846 O O . GLN A 1 105 ? 7.957 10.792 -12.976 1.00 77.44 105 GLN A O 1
ATOM 851 N N . LEU A 1 106 ? 5.723 10.916 -12.801 1.00 70.00 106 LEU A N 1
ATOM 852 C CA . LEU A 1 106 ? 5.446 10.781 -14.238 1.00 70.00 106 LEU A CA 1
ATOM 853 C C . LEU A 1 106 ? 5.905 12.009 -15.040 1.00 70.00 106 LEU A C 1
ATOM 855 O O . LEU A 1 106 ? 6.299 11.868 -16.193 1.00 70.00 106 LEU A O 1
ATOM 859 N N . ALA A 1 107 ? 5.867 13.198 -14.433 1.00 65.88 107 ALA A N 1
ATOM 860 C CA . ALA A 1 107 ? 6.327 14.441 -15.053 1.00 65.88 107 ALA A CA 1
ATOM 861 C C . ALA A 1 107 ? 7.860 14.583 -15.075 1.00 65.88 107 ALA A C 1
ATOM 863 O O . ALA A 1 107 ? 8.401 15.367 -15.856 1.00 65.88 107 ALA A O 1
ATOM 864 N N . GLN A 1 108 ? 8.575 13.838 -14.229 1.00 65.12 108 GLN A N 1
ATOM 865 C CA . GLN A 1 108 ? 10.031 13.825 -14.232 1.00 65.12 108 GLN A CA 1
ATOM 866 C C . GLN A 1 108 ? 10.530 12.946 -15.381 1.00 65.12 108 GLN A C 1
ATOM 868 O O . GLN A 1 108 ? 10.313 11.734 -15.389 1.00 65.12 108 GLN A O 1
ATOM 873 N N . LYS A 1 109 ? 11.250 13.546 -16.340 1.00 57.06 109 LYS A N 1
ATOM 874 C CA . LYS A 1 109 ? 12.091 12.763 -17.253 1.00 57.06 109 LYS A CA 1
ATOM 875 C C . LYS A 1 109 ? 13.044 11.932 -16.389 1.00 57.06 109 LYS A C 1
ATOM 877 O O . LYS A 1 109 ? 13.583 12.491 -15.426 1.00 57.06 109 LYS A O 1
ATOM 882 N N . PRO A 1 110 ? 13.255 10.635 -16.681 1.00 56.81 110 PRO A N 1
ATOM 883 C CA . PRO A 1 110 ? 14.341 9.921 -16.035 1.00 56.81 110 PRO A CA 1
ATOM 884 C C . PRO A 1 110 ? 15.593 10.761 -16.283 1.00 56.81 110 PRO A C 1
ATOM 886 O O . PRO A 1 110 ? 15.922 11.036 -17.438 1.00 56.81 110 PRO A O 1
ATOM 889 N N . LEU A 1 111 ? 16.247 11.242 -15.217 1.00 50.50 111 LEU A N 1
ATOM 890 C CA . LEU A 1 111 ? 17.655 11.583 -15.380 1.00 50.50 111 LEU A CA 1
ATOM 891 C C . LEU A 1 111 ? 18.249 10.236 -15.742 1.00 50.50 111 LEU A C 1
ATOM 893 O O . LEU A 1 111 ? 18.301 9.357 -14.882 1.00 50.50 111 LEU A O 1
ATOM 897 N N . VAL A 1 112 ? 18.548 10.047 -17.028 1.00 46.75 112 VAL A N 1
ATOM 898 C CA . VAL A 1 112 ? 19.476 9.016 -17.462 1.00 46.75 112 VAL A CA 1
ATOM 899 C C . VAL A 1 112 ? 20.664 9.279 -16.573 1.00 46.75 112 VAL A C 1
ATOM 901 O O . VAL A 1 112 ? 21.299 10.331 -16.667 1.00 46.75 112 VAL A O 1
ATOM 904 N N . SER A 1 113 ? 20.816 8.442 -15.554 1.00 46.16 113 SER A N 1
ATOM 905 C CA . SER A 1 113 ? 21.938 8.617 -14.662 1.00 46.16 113 SER A CA 1
ATOM 906 C C . SER A 1 113 ? 23.160 8.564 -15.569 1.00 46.16 113 SER A C 1
ATOM 908 O O . SER A 1 113 ? 23.199 7.734 -16.474 1.00 46.16 113 SER A O 1
ATOM 910 N N . GLU A 1 114 ? 24.145 9.438 -15.383 1.00 42.47 114 GLU A N 1
ATOM 911 C CA . GLU A 1 114 ? 25.427 9.273 -16.086 1.00 42.47 114 GLU A CA 1
ATOM 912 C C . GLU A 1 114 ? 25.955 7.831 -15.934 1.00 42.47 114 GLU A C 1
ATOM 914 O O . GLU A 1 114 ? 26.655 7.338 -16.804 1.00 42.47 114 GLU A O 1
ATOM 919 N N . TYR A 1 115 ? 25.527 7.118 -14.886 1.00 41.78 115 TYR A N 1
ATOM 920 C CA . TYR A 1 115 ? 25.724 5.685 -14.673 1.00 41.78 115 TYR A CA 1
ATOM 921 C C . TYR A 1 115 ? 25.030 4.757 -15.691 1.00 41.78 115 TYR A C 1
ATOM 923 O O . TYR A 1 115 ? 25.606 3.747 -16.065 1.00 41.78 115 TYR A O 1
ATOM 931 N N . GLU A 1 116 ? 23.829 5.077 -16.182 1.00 41.59 116 GLU A N 1
ATOM 932 C CA . GLU A 1 116 ? 23.159 4.345 -17.275 1.00 41.59 116 GLU A CA 1
ATOM 933 C C . GLU A 1 116 ? 23.695 4.737 -18.663 1.00 41.59 116 GLU A C 1
ATOM 935 O O . GLU A 1 116 ? 23.426 4.027 -19.636 1.00 41.59 116 GLU A O 1
ATOM 940 N N . ALA A 1 117 ? 24.419 5.860 -18.759 1.00 41.50 117 ALA A N 1
ATOM 941 C CA . ALA A 1 117 ? 25.098 6.326 -19.969 1.00 41.50 117 ALA A CA 1
ATOM 942 C C . ALA A 1 117 ? 26.551 5.823 -20.079 1.00 41.50 117 ALA A C 1
ATOM 944 O O . ALA A 1 117 ? 27.070 5.717 -21.186 1.00 41.50 117 ALA A O 1
ATOM 945 N N . ARG A 1 118 ? 27.198 5.437 -18.970 1.00 48.56 118 ARG A N 1
ATOM 946 C CA . ARG A 1 118 ? 28.516 4.773 -18.959 1.00 48.56 118 ARG A CA 1
ATOM 947 C C . ARG A 1 118 ? 28.363 3.305 -19.332 1.00 48.56 118 ARG A C 1
ATOM 949 O O . ARG A 1 118 ? 28.308 2.420 -18.483 1.00 48.56 118 ARG A O 1
ATOM 956 N N . ARG A 1 119 ? 28.166 3.068 -20.625 1.00 53.38 119 ARG A N 1
ATOM 957 C CA . ARG A 1 119 ? 27.503 1.855 -21.101 1.00 53.38 119 ARG A CA 1
ATOM 958 C C . ARG A 1 119 ? 28.372 0.652 -21.374 1.00 53.38 119 ARG A C 1
ATOM 960 O O . ARG A 1 119 ? 27.801 -0.374 -21.706 1.00 53.38 119 ARG A O 1
ATOM 967 N N . LEU A 1 120 ? 29.691 0.703 -21.266 1.00 55.09 120 LEU A N 1
ATOM 968 C CA . LEU A 1 120 ? 30.504 -0.433 -21.680 1.00 55.09 120 LEU A CA 1
ATOM 969 C C . LEU A 1 120 ? 31.819 -0.441 -20.871 1.00 55.09 120 LEU A C 1
ATOM 971 O O . LEU A 1 120 ? 32.508 0.566 -20.785 1.00 55.09 120 LEU A O 1
ATOM 975 N N . SER A 1 121 ? 32.160 -1.570 -20.246 1.00 55.00 121 SER A N 1
ATOM 976 C CA . SER A 1 121 ? 33.487 -1.820 -19.662 1.00 55.00 121 SER A CA 1
ATOM 977 C C . SER A 1 121 ? 34.493 -2.241 -20.737 1.00 55.00 121 SER A C 1
ATOM 979 O O . SER A 1 121 ? 34.136 -2.992 -21.651 1.00 55.00 121 SER A O 1
ATOM 981 N N . GLU A 1 122 ? 35.737 -1.767 -20.628 1.00 66.38 122 GLU A N 1
ATOM 982 C CA . GLU A 1 122 ? 36.865 -2.213 -21.459 1.00 66.38 122 GLU A CA 1
ATOM 983 C C . GLU A 1 122 ? 37.309 -3.621 -21.035 1.00 66.38 122 GLU A C 1
ATOM 985 O O . GLU A 1 122 ? 37.221 -3.986 -19.861 1.00 66.38 122 GLU A O 1
ATOM 990 N N . GLY A 1 123 ? 37.811 -4.416 -21.981 1.00 66.69 123 GLY A N 1
ATOM 991 C CA . GLY A 1 123 ? 38.487 -5.681 -21.697 1.00 66.69 123 GLY A CA 1
ATOM 992 C C . GLY A 1 123 ? 37.589 -6.914 -21.557 1.00 66.69 123 GLY A C 1
ATOM 993 O O . GLY A 1 123 ? 38.083 -7.958 -21.132 1.00 66.69 123 GLY A O 1
ATOM 994 N N . PHE A 1 124 ? 36.308 -6.835 -21.930 1.00 67.44 124 PHE A N 1
ATOM 995 C CA . PHE A 1 124 ? 35.361 -7.956 -21.848 1.00 67.44 124 PHE A CA 1
ATOM 996 C C . PHE A 1 124 ? 34.787 -8.341 -23.217 1.00 67.44 124 PHE A C 1
ATOM 998 O O . PHE A 1 124 ? 34.515 -7.477 -24.051 1.00 67.44 124 PHE A O 1
ATOM 1005 N N . PHE A 1 125 ? 34.586 -9.648 -23.424 1.00 72.81 125 PHE A N 1
ATOM 1006 C CA . PHE A 1 125 ? 33.862 -10.209 -24.570 1.00 72.81 125 PHE A CA 1
ATOM 1007 C C . PHE A 1 125 ? 32.357 -10.230 -24.281 1.00 72.81 125 PHE A C 1
ATOM 1009 O O . PHE A 1 125 ? 31.948 -10.640 -23.194 1.00 72.81 125 PHE A O 1
ATOM 1016 N N . ARG A 1 126 ? 31.536 -9.837 -25.257 1.00 69.56 126 ARG A N 1
ATOM 1017 C CA . ARG A 1 126 ? 30.075 -9.764 -25.150 1.00 69.56 126 ARG A CA 1
ATOM 1018 C C . ARG A 1 126 ? 29.407 -10.498 -26.294 1.00 69.56 126 ARG A C 1
ATOM 1020 O O . ARG A 1 126 ? 29.675 -10.218 -27.455 1.00 69.56 126 ARG A O 1
ATOM 1027 N N . GLU A 1 127 ? 28.506 -11.409 -25.968 1.00 62.81 127 GLU A N 1
ATOM 1028 C CA . GLU A 1 127 ? 27.766 -12.177 -26.963 1.00 62.81 127 GLU A CA 1
ATOM 1029 C C . GLU A 1 127 ? 26.500 -11.421 -27.404 1.00 62.81 127 GLU A C 1
ATOM 1031 O O . GLU A 1 127 ? 25.629 -11.089 -26.601 1.00 62.81 127 GLU A O 1
ATOM 1036 N N . THR A 1 128 ? 26.407 -11.150 -28.700 1.00 67.25 128 THR A N 1
ATOM 1037 C CA . THR A 1 128 ? 25.237 -10.630 -29.414 1.00 67.25 128 THR A CA 1
ATOM 1038 C C . THR A 1 128 ? 24.612 -11.770 -30.225 1.00 67.25 128 THR A C 1
ATOM 1040 O O . THR A 1 128 ? 25.260 -12.776 -30.501 1.00 67.25 128 THR A O 1
ATOM 1043 N N . LYS A 1 129 ? 23.351 -11.623 -30.661 1.00 61.78 129 LYS A N 1
ATOM 1044 C CA . LYS A 1 129 ? 22.599 -12.656 -31.410 1.00 61.78 129 LYS A CA 1
ATOM 1045 C C . LYS A 1 129 ? 23.340 -13.265 -32.617 1.00 61.78 129 LYS A C 1
ATOM 1047 O O . LYS A 1 129 ? 22.976 -14.361 -33.028 1.00 61.78 129 LYS A O 1
ATOM 1052 N N . SER A 1 130 ? 24.321 -12.569 -33.192 1.00 67.12 130 SER A N 1
ATOM 1053 C CA . SER A 1 130 ? 25.090 -13.011 -34.365 1.00 67.12 130 SER A CA 1
ATOM 1054 C C . SER A 1 130 ? 26.598 -12.733 -34.282 1.00 67.12 130 SER A C 1
ATOM 1056 O O . SER A 1 130 ? 27.298 -12.942 -35.267 1.00 67.12 130 SER A O 1
ATOM 1058 N N . SER A 1 131 ? 27.119 -12.235 -33.156 1.00 76.31 131 SER A N 1
ATOM 1059 C CA . SER A 1 131 ? 28.554 -11.950 -33.010 1.00 76.31 131 SER A CA 1
ATOM 1060 C C . SER A 1 131 ? 29.005 -11.932 -31.553 1.00 76.31 131 SER A C 1
ATOM 1062 O O . SER A 1 131 ? 28.193 -11.749 -30.655 1.00 76.31 131 SER A O 1
ATOM 1064 N N . VAL A 1 132 ? 30.302 -12.086 -31.307 1.00 78.50 132 VAL A N 1
ATOM 1065 C CA . VAL A 1 132 ? 30.943 -11.833 -30.013 1.00 78.50 132 VAL A CA 1
ATOM 1066 C C . VAL A 1 132 ? 31.818 -10.589 -30.154 1.00 78.50 132 VAL A C 1
ATOM 1068 O O . VAL A 1 132 ? 32.789 -10.596 -30.906 1.00 78.50 132 VAL A O 1
ATOM 1071 N N . ASP A 1 133 ? 31.482 -9.524 -29.436 1.00 81.06 133 ASP A N 1
ATOM 1072 C CA . ASP A 1 133 ? 32.137 -8.218 -29.512 1.00 81.06 133 ASP A CA 1
ATOM 1073 C C . ASP A 1 133 ? 33.059 -8.026 -28.287 1.00 81.06 133 ASP A C 1
ATOM 1075 O O . ASP A 1 133 ? 32.631 -8.173 -27.145 1.00 81.06 133 ASP A O 1
ATOM 1079 N N . TYR A 1 134 ? 34.333 -7.702 -28.499 1.00 78.38 134 TYR A N 1
ATOM 1080 C CA . TYR A 1 134 ? 35.327 -7.362 -27.478 1.00 78.38 134 TYR A CA 1
ATOM 1081 C C . TYR A 1 134 ? 35.678 -5.887 -27.578 1.00 78.38 134 TYR A C 1
ATOM 1083 O O . TYR A 1 134 ? 36.125 -5.447 -28.632 1.00 78.38 134 TYR A O 1
ATOM 1091 N N . ILE A 1 135 ? 35.534 -5.125 -26.497 1.00 79.31 135 ILE A N 1
ATOM 1092 C CA . ILE A 1 135 ? 35.841 -3.689 -26.519 1.00 79.31 135 ILE A CA 1
ATOM 1093 C C . ILE A 1 135 ? 37.177 -3.436 -25.837 1.00 79.31 135 ILE A C 1
ATOM 1095 O O . ILE A 1 135 ? 37.332 -3.714 -24.649 1.00 79.31 135 ILE A O 1
ATOM 1099 N N . ALA A 1 136 ? 38.139 -2.921 -26.598 1.00 75.69 136 ALA A N 1
ATOM 1100 C CA . ALA A 1 136 ? 39.495 -2.679 -26.133 1.00 75.69 136 ALA A CA 1
ATOM 1101 C C . ALA A 1 136 ? 39.631 -1.317 -25.446 1.00 75.69 136 ALA A C 1
ATOM 1103 O O . ALA A 1 136 ? 40.335 -1.228 -24.443 1.00 75.69 136 ALA A O 1
ATOM 1104 N N . ARG A 1 137 ? 38.982 -0.268 -25.977 1.00 72.44 137 ARG A N 1
ATOM 1105 C CA . ARG A 1 137 ? 39.142 1.097 -25.460 1.00 72.44 137 ARG A CA 1
ATOM 1106 C C . ARG A 1 137 ? 37.983 2.031 -25.814 1.00 72.44 137 ARG A C 1
ATOM 1108 O O . ARG A 1 137 ? 37.473 1.966 -26.932 1.00 72.44 137 ARG A O 1
ATOM 1115 N N . PHE A 1 138 ? 37.639 2.947 -24.908 1.00 67.62 138 PHE A N 1
ATOM 1116 C CA . PHE A 1 138 ? 36.761 4.093 -25.187 1.00 67.62 138 PHE A CA 1
ATOM 1117 C C . PHE A 1 138 ? 37.550 5.357 -25.507 1.00 67.62 138 PHE A C 1
ATOM 1119 O O . PHE A 1 138 ? 38.577 5.649 -24.880 1.00 67.62 138 PHE A O 1
ATOM 1126 N N . PHE A 1 139 ? 37.037 6.143 -26.452 1.00 67.94 139 PHE A N 1
ATOM 1127 C CA . PHE A 1 139 ? 37.586 7.459 -26.747 1.00 67.94 139 PHE A CA 1
ATOM 1128 C C . PHE A 1 139 ? 36.807 8.561 -26.013 1.00 67.94 139 PHE A C 1
ATOM 1130 O O . PHE A 1 139 ? 35.584 8.494 -25.922 1.00 67.94 139 PHE A O 1
ATOM 1137 N N . PRO A 1 140 ? 37.490 9.609 -25.511 1.00 52.00 140 PRO A N 1
ATOM 1138 C CA . PRO A 1 140 ? 36.837 10.718 -24.813 1.00 52.00 140 PRO A CA 1
ATOM 1139 C C . PRO A 1 140 ? 35.890 11.553 -25.692 1.00 52.00 140 PRO A C 1
ATOM 1141 O O . PRO A 1 140 ? 35.120 12.346 -25.160 1.00 52.00 140 PRO A O 1
ATOM 1144 N N . GLU A 1 141 ? 35.975 11.407 -27.015 1.00 56.12 141 GLU A N 1
ATOM 1145 C CA . GLU A 1 141 ? 35.189 12.145 -28.015 1.00 56.12 141 GLU A CA 1
ATOM 1146 C C . GLU A 1 141 ? 33.922 11.389 -28.460 1.00 56.12 141 GLU A C 1
ATOM 1148 O O . GLU A 1 141 ? 33.182 11.888 -29.304 1.00 56.12 141 GLU A O 1
ATOM 1153 N N . GLY A 1 142 ? 33.666 10.218 -27.867 1.00 57.50 142 GLY A N 1
ATOM 1154 C CA . GLY A 1 142 ? 32.588 9.307 -28.240 1.00 57.50 142 GLY A CA 1
ATOM 1155 C C . GLY A 1 142 ? 33.085 8.148 -29.107 1.00 57.50 142 GLY A C 1
ATOM 1156 O O . GLY A 1 142 ? 34.004 8.290 -29.917 1.00 57.50 142 GLY A O 1
ATOM 1157 N N . GLY A 1 143 ? 32.492 6.973 -28.901 1.00 64.62 143 GLY A N 1
ATOM 1158 C CA . GLY A 1 143 ? 32.803 5.743 -29.630 1.00 64.62 143 GLY A CA 1
ATOM 1159 C C . GLY A 1 143 ? 33.822 4.825 -28.943 1.00 64.62 143 GLY A C 1
ATOM 1160 O O . GLY A 1 143 ? 34.508 5.190 -27.981 1.00 64.62 143 GLY A O 1
ATOM 1161 N N . ALA A 1 144 ? 33.897 3.587 -29.430 1.00 70.00 144 ALA A N 1
ATOM 1162 C CA . ALA A 1 144 ? 34.753 2.551 -28.862 1.00 70.00 144 ALA A CA 1
ATOM 1163 C C . ALA A 1 144 ? 35.498 1.760 -29.939 1.00 70.00 144 ALA A C 1
ATOM 1165 O O . ALA A 1 144 ? 34.942 1.436 -30.986 1.00 70.00 144 ALA A O 1
ATOM 1166 N N . GLU A 1 145 ? 36.747 1.400 -29.663 1.00 77.56 145 GLU A N 1
ATOM 1167 C CA . GLU A 1 145 ? 37.532 0.494 -30.500 1.00 77.56 145 GLU A CA 1
ATOM 1168 C C . GLU A 1 145 ? 37.470 -0.919 -29.936 1.00 77.56 145 GLU A C 1
ATOM 1170 O O . GLU A 1 145 ? 37.621 -1.145 -28.728 1.00 77.56 145 GLU A O 1
ATOM 1175 N N . GLY A 1 146 ? 37.275 -1.892 -30.817 1.00 82.69 146 GLY A N 1
ATOM 1176 C CA . GLY A 1 146 ? 37.271 -3.281 -30.418 1.00 82.69 146 GLY A CA 1
ATOM 1177 C C . GLY A 1 146 ? 37.296 -4.253 -31.584 1.00 82.69 146 GLY A C 1
ATOM 1178 O O . GLY A 1 146 ? 37.597 -3.913 -32.726 1.00 82.69 146 GLY A O 1
ATOM 1179 N N . VAL A 1 147 ? 36.999 -5.500 -31.261 1.00 81.69 147 VAL A N 1
ATOM 1180 C CA . VAL A 1 147 ? 37.051 -6.635 -32.170 1.00 81.69 147 VAL A CA 1
ATOM 1181 C C . VAL A 1 147 ? 35.697 -7.326 -32.161 1.00 81.69 147 VAL A C 1
ATOM 1183 O O . VAL A 1 147 ? 35.174 -7.642 -31.099 1.00 81.69 147 VAL A O 1
ATOM 1186 N N . ARG A 1 148 ? 35.132 -7.591 -33.334 1.00 83.06 148 ARG A N 1
ATOM 1187 C CA . ARG A 1 148 ? 33.908 -8.371 -33.517 1.00 83.06 148 ARG A CA 1
ATOM 1188 C C . ARG A 1 148 ? 34.250 -9.732 -34.107 1.00 83.06 148 ARG A C 1
ATOM 1190 O O . ARG A 1 148 ? 34.978 -9.819 -35.091 1.00 83.06 148 ARG A O 1
ATOM 1197 N N . ILE A 1 149 ? 33.702 -10.787 -33.519 1.00 82.50 149 ILE A N 1
ATOM 1198 C CA . ILE A 1 149 ? 33.843 -12.170 -33.974 1.00 82.50 149 ILE A CA 1
ATOM 1199 C C . ILE A 1 149 ? 32.473 -12.636 -34.469 1.00 82.50 149 ILE A C 1
ATOM 1201 O O . ILE A 1 149 ? 31.548 -12.766 -33.673 1.00 82.50 149 ILE A O 1
ATOM 1205 N N . ASP A 1 150 ? 32.311 -12.883 -35.766 1.00 80.06 150 ASP A N 1
ATOM 1206 C CA . ASP A 1 150 ? 31.033 -13.354 -36.321 1.00 80.06 150 ASP A CA 1
ATOM 1207 C C . ASP A 1 150 ? 30.783 -14.831 -35.961 1.00 80.06 150 ASP A C 1
ATOM 1209 O O . ASP A 1 150 ? 31.527 -15.725 -36.382 1.00 80.06 150 ASP A O 1
ATOM 1213 N N . THR A 1 151 ? 29.718 -15.101 -35.197 1.00 71.19 151 THR A N 1
ATOM 1214 C CA . THR A 1 151 ? 29.323 -16.459 -34.782 1.00 71.19 151 THR A CA 1
ATOM 1215 C C . THR A 1 151 ? 28.440 -17.172 -35.806 1.00 71.19 151 THR A C 1
ATOM 1217 O O . THR A 1 151 ? 28.202 -18.372 -35.666 1.00 71.19 151 THR A O 1
ATOM 1220 N N . SER A 1 152 ? 27.974 -16.476 -36.846 1.00 67.12 152 SER A N 1
ATOM 1221 C CA . SER A 1 152 ? 27.014 -17.004 -37.818 1.00 67.12 152 SER A CA 1
ATOM 1222 C C . SER A 1 152 ? 27.643 -17.579 -39.093 1.00 67.12 152 SER A C 1
ATOM 1224 O O . SER A 1 152 ? 27.087 -18.535 -39.639 1.00 67.12 152 SER A O 1
ATOM 1226 N N . SER A 1 153 ? 28.803 -17.076 -39.545 1.00 59.22 153 SER A N 1
ATOM 1227 C CA . SER A 1 153 ? 29.313 -17.439 -40.884 1.00 59.22 153 SER A CA 1
ATOM 1228 C C . SER A 1 153 ? 30.709 -18.057 -40.971 1.00 59.22 153 SER A C 1
ATOM 1230 O O . SER A 1 153 ? 30.993 -18.683 -41.986 1.00 59.22 153 SER A O 1
ATOM 1232 N N . SER A 1 154 ? 31.620 -17.885 -40.006 1.00 62.84 154 SER A N 1
ATOM 1233 C CA . SER A 1 154 ? 32.994 -18.443 -40.129 1.00 62.84 154 SER A CA 1
ATOM 1234 C C . SER A 1 154 ? 33.922 -18.227 -38.925 1.00 62.84 154 SER A C 1
ATOM 1236 O O . SER A 1 154 ? 35.066 -18.679 -38.971 1.00 62.84 154 SER A O 1
ATOM 1238 N N . GLY A 1 155 ? 33.491 -17.536 -37.860 1.00 63.66 155 GLY A N 1
ATOM 1239 C CA . GLY A 1 155 ? 34.408 -17.100 -36.800 1.00 63.66 155 GLY A CA 1
ATOM 1240 C C . GLY A 1 155 ? 35.371 -16.001 -37.261 1.00 63.66 155 GLY A C 1
ATOM 1241 O O . GLY A 1 155 ? 36.448 -15.853 -36.687 1.00 63.66 155 GLY A O 1
ATOM 1242 N N . HIS A 1 156 ? 35.023 -15.265 -38.324 1.00 77.81 156 HIS A N 1
ATOM 1243 C CA . HIS A 1 156 ? 35.843 -14.172 -38.835 1.00 77.81 156 HIS A CA 1
ATOM 1244 C C . HIS A 1 156 ? 35.964 -13.059 -37.792 1.00 77.81 156 HIS A C 1
ATOM 1246 O O . HIS A 1 156 ? 34.978 -12.688 -37.153 1.00 77.81 156 HIS A O 1
ATOM 1252 N N . ILE A 1 157 ? 37.189 -12.564 -37.622 1.00 79.44 157 ILE A N 1
ATOM 1253 C CA . ILE A 1 157 ? 37.561 -11.569 -36.621 1.00 79.44 157 ILE A CA 1
ATOM 1254 C C . ILE A 1 157 ? 37.801 -10.247 -37.350 1.00 79.44 157 ILE A C 1
ATOM 1256 O O . ILE A 1 157 ? 38.723 -10.157 -38.159 1.00 79.44 157 ILE A O 1
ATOM 1260 N N . GLU A 1 158 ? 37.000 -9.231 -37.049 1.00 81.88 158 GLU A N 1
ATOM 1261 C CA . GLU A 1 158 ? 37.096 -7.898 -37.646 1.00 81.88 158 GLU A CA 1
ATOM 1262 C C . GLU A 1 158 ? 37.351 -6.843 -36.564 1.00 81.88 158 GLU A C 1
ATOM 1264 O O . GLU A 1 158 ? 36.732 -6.868 -35.500 1.00 81.88 158 GLU A O 1
ATOM 1269 N N . SER A 1 159 ? 38.262 -5.901 -36.818 1.00 78.62 159 SER A N 1
ATOM 1270 C CA . SER A 1 159 ? 38.415 -4.705 -35.984 1.00 78.62 159 SER A CA 1
ATOM 1271 C C . SER A 1 159 ? 37.299 -3.719 -36.315 1.00 78.62 159 SER A C 1
ATOM 1273 O O . SER A 1 159 ? 37.212 -3.257 -37.453 1.00 78.62 159 SER A O 1
ATOM 1275 N N . VAL A 1 160 ? 36.462 -3.386 -35.337 1.00 78.25 160 VAL A N 1
ATOM 1276 C CA . VAL A 1 160 ? 35.275 -2.549 -35.539 1.00 78.25 160 VAL A CA 1
ATOM 1277 C C . VAL A 1 160 ? 35.345 -1.325 -34.635 1.00 78.25 160 VAL A C 1
ATOM 1279 O O . VAL A 1 160 ? 35.701 -1.419 -33.458 1.00 78.25 160 VAL A O 1
ATOM 1282 N N . PHE A 1 161 ? 34.975 -0.176 -35.199 1.00 75.88 161 PHE A N 1
ATOM 1283 C CA . PHE A 1 161 ? 34.681 1.031 -34.439 1.00 75.88 161 PHE A CA 1
ATOM 1284 C C . PHE A 1 161 ? 33.186 1.053 -34.108 1.00 75.88 161 PHE A C 1
ATOM 1286 O O . PHE A 1 161 ? 32.340 1.007 -35.004 1.00 75.88 161 PHE A O 1
ATOM 1293 N N . PHE A 1 162 ? 32.858 1.070 -32.821 1.00 71.06 162 PHE A N 1
ATOM 1294 C CA . PHE A 1 162 ? 31.490 1.116 -32.322 1.00 71.06 162 PHE A CA 1
ATOM 1295 C C . PHE A 1 162 ? 31.084 2.573 -32.121 1.00 71.06 162 PHE A C 1
ATOM 1297 O O . PHE A 1 162 ? 31.651 3.256 -31.271 1.00 71.06 162 PHE A O 1
ATOM 1304 N N . ASP A 1 163 ? 30.110 3.036 -32.899 1.00 61.88 163 ASP A N 1
ATOM 1305 C CA . ASP A 1 163 ? 29.588 4.400 -32.806 1.00 61.88 163 ASP A CA 1
ATOM 1306 C C . ASP A 1 163 ? 28.572 4.526 -31.652 1.00 61.88 163 ASP A C 1
ATOM 1308 O O . ASP A 1 163 ? 27.732 3.637 -31.463 1.00 61.88 163 ASP A O 1
ATOM 1312 N N . GLU A 1 164 ? 28.640 5.612 -30.873 1.00 54.62 164 GLU A N 1
ATOM 1313 C CA . GLU A 1 164 ? 27.804 5.820 -29.671 1.00 54.62 164 GLU A CA 1
ATOM 1314 C C . GLU A 1 164 ? 26.308 5.948 -30.006 1.00 54.62 164 GLU A C 1
ATOM 1316 O O . GLU A 1 164 ? 25.448 5.476 -29.255 1.00 54.62 164 GLU A O 1
ATOM 1321 N N . ASP A 1 165 ? 25.991 6.515 -31.171 1.00 45.31 165 ASP A N 1
ATOM 1322 C CA . ASP A 1 165 ? 24.623 6.885 -31.553 1.00 45.31 165 ASP A CA 1
ATOM 1323 C C . ASP A 1 165 ? 23.773 5.719 -32.087 1.00 45.31 165 ASP A C 1
ATOM 1325 O O . ASP A 1 165 ? 22.553 5.841 -32.218 1.00 45.31 165 ASP A O 1
ATOM 1329 N N . VAL A 1 166 ? 24.373 4.555 -32.358 1.00 43.50 166 VAL A N 1
ATOM 1330 C CA . VAL A 1 166 ? 23.649 3.390 -32.909 1.00 43.50 166 VAL A CA 1
ATOM 1331 C C . VAL A 1 166 ? 23.126 2.456 -31.803 1.00 43.50 166 VAL A C 1
ATOM 1333 O O . VAL A 1 166 ? 22.358 1.533 -32.075 1.00 43.50 166 VAL A O 1
ATOM 1336 N N . GLN A 1 167 ? 23.468 2.700 -30.531 1.00 43.69 167 GLN A N 1
ATOM 1337 C CA . GLN A 1 167 ? 23.133 1.802 -29.415 1.00 43.69 167 GLN A CA 1
ATOM 1338 C C . GLN A 1 167 ? 22.202 2.411 -28.354 1.00 43.69 167 GLN A C 1
ATOM 1340 O O . GLN A 1 167 ? 22.429 2.313 -27.144 1.00 43.69 167 GLN A O 1
ATOM 1345 N N . VAL A 1 168 ? 21.067 2.966 -28.783 1.00 35.38 168 VAL A N 1
ATOM 1346 C CA . VAL A 1 168 ? 19.888 3.162 -27.922 1.00 35.38 168 VAL A CA 1
ATOM 1347 C C . VAL A 1 168 ? 18.624 3.051 -28.795 1.00 35.38 168 VAL A C 1
ATOM 1349 O O . VAL A 1 168 ? 18.557 3.786 -29.773 1.00 35.38 168 VAL A O 1
ATOM 1352 N N . PRO A 1 169 ? 17.563 2.269 -28.479 1.00 44.00 169 PRO A N 1
ATOM 1353 C CA . PRO A 1 169 ? 17.360 1.264 -27.433 1.00 44.00 169 PRO A CA 1
ATOM 1354 C C . PRO A 1 169 ? 16.586 0.017 -27.940 1.00 44.00 169 PRO A C 1
ATOM 1356 O O . PRO A 1 169 ? 15.363 0.052 -28.062 1.00 44.00 169 PRO A O 1
ATOM 1359 N N . GLU A 1 170 ? 17.231 -1.139 -28.090 1.00 32.78 170 GLU A N 1
ATOM 1360 C CA . GLU A 1 170 ? 16.506 -2.413 -27.991 1.00 32.78 170 GLU A CA 1
ATOM 1361 C C . GLU A 1 170 ? 17.193 -3.312 -26.970 1.00 32.78 170 GLU A C 1
ATOM 1363 O O . GLU A 1 170 ? 18.181 -3.979 -27.240 1.00 32.78 170 GLU A O 1
ATOM 1368 N N . GLN A 1 171 ? 16.595 -3.316 -25.778 1.00 34.50 171 GLN A N 1
ATOM 1369 C CA . GLN A 1 171 ? 16.861 -4.216 -24.661 1.00 34.50 171 GLN A CA 1
ATOM 1370 C C . GLN A 1 171 ? 18.168 -3.955 -23.895 1.00 34.50 171 GLN A C 1
ATOM 1372 O O . GLN A 1 171 ? 19.250 -3.745 -24.427 1.00 34.50 171 GLN A O 1
ATOM 1377 N N . ALA A 1 172 ? 18.017 -3.951 -22.576 1.00 37.88 172 ALA A N 1
ATOM 1378 C CA . ALA A 1 172 ? 19.032 -3.711 -21.565 1.00 37.88 172 ALA A CA 1
ATOM 1379 C C . ALA A 1 172 ? 20.072 -4.851 -21.485 1.00 37.88 172 ALA A C 1
ATOM 1381 O O . ALA A 1 172 ? 20.174 -5.524 -20.466 1.00 37.88 172 ALA A O 1
ATOM 1382 N N . PHE A 1 173 ? 20.818 -5.094 -22.564 1.00 38.44 173 PHE A N 1
ATOM 1383 C CA . PHE A 1 173 ? 21.863 -6.125 -22.631 1.00 38.44 173 PHE A CA 1
ATOM 1384 C C . PHE A 1 173 ? 23.293 -5.573 -22.575 1.00 38.44 173 PHE A C 1
ATOM 1386 O O . PHE A 1 173 ? 24.232 -6.359 -22.582 1.00 38.44 173 PHE A O 1
ATOM 1393 N N . TYR A 1 174 ? 23.470 -4.251 -22.504 1.00 43.16 174 TYR A N 1
ATOM 1394 C CA . TYR A 1 174 ? 24.790 -3.632 -22.689 1.00 43.16 174 TYR A CA 1
ATOM 1395 C C . TYR A 1 174 ? 25.488 -3.181 -21.404 1.00 43.16 174 TYR A C 1
ATOM 1397 O O . TYR A 1 174 ? 26.693 -2.973 -21.424 1.00 43.16 174 TYR A O 1
ATOM 1405 N N . ALA A 1 175 ? 24.786 -3.121 -20.272 1.00 42.09 175 ALA A N 1
ATOM 1406 C CA . ALA A 1 175 ? 25.465 -3.145 -18.983 1.00 42.09 175 ALA A CA 1
ATOM 1407 C C . ALA A 1 175 ? 25.772 -4.612 -18.647 1.00 42.09 175 ALA A C 1
ATOM 1409 O O . ALA A 1 175 ? 24.873 -5.448 -18.745 1.00 42.09 175 ALA A O 1
ATOM 1410 N N . ASP A 1 176 ? 27.002 -4.919 -18.228 1.00 48.22 176 ASP A N 1
ATOM 1411 C CA . ASP A 1 176 ? 27.320 -6.156 -17.503 1.00 48.22 176 ASP A CA 1
ATOM 1412 C C . ASP A 1 176 ? 27.310 -5.845 -16.001 1.00 48.22 176 ASP A C 1
ATOM 1414 O O . ASP A 1 176 ? 28.365 -5.661 -15.388 1.00 48.22 176 ASP A O 1
ATOM 1418 N N . PRO A 1 177 ? 26.123 -5.721 -15.380 1.00 53.12 177 PRO A N 1
ATOM 1419 C CA . PRO A 1 177 ? 26.036 -5.601 -13.942 1.00 53.12 177 PRO A CA 1
ATOM 1420 C C . PRO A 1 177 ? 26.600 -6.890 -13.343 1.00 53.12 177 PRO A C 1
ATOM 1422 O O . PRO A 1 177 ? 25.992 -7.957 -13.459 1.00 53.12 177 PRO A O 1
ATOM 1425 N N . LEU A 1 178 ? 27.744 -6.793 -12.660 1.00 54.41 178 LEU A N 1
ATOM 1426 C CA . LEU A 1 178 ? 28.381 -7.920 -11.958 1.00 54.41 178 LEU A CA 1
ATOM 1427 C C . LEU A 1 178 ? 27.412 -8.659 -11.020 1.00 54.41 178 LEU A C 1
ATOM 1429 O O . LEU A 1 178 ? 27.605 -9.835 -10.708 1.00 54.41 178 LEU A O 1
ATOM 1433 N N . PHE A 1 179 ? 26.376 -7.955 -10.563 1.00 51.59 179 PHE A N 1
ATOM 1434 C CA . PHE A 1 179 ? 25.487 -8.393 -9.501 1.00 51.59 179 PHE A CA 1
ATOM 1435 C C . PHE A 1 179 ? 24.035 -8.664 -9.922 1.00 51.59 179 PHE A C 1
ATOM 1437 O O . PHE A 1 179 ? 23.360 -9.406 -9.212 1.00 51.59 179 PHE A O 1
ATOM 1444 N N . GLU A 1 180 ? 23.525 -8.122 -11.038 1.00 54.34 180 GLU A N 1
ATOM 1445 C CA . GLU A 1 180 ? 22.090 -8.266 -11.379 1.00 54.34 180 GLU A CA 1
ATOM 1446 C C . GLU A 1 180 ? 21.721 -9.702 -11.765 1.00 54.34 180 GLU A C 1
ATOM 1448 O O . GLU A 1 180 ? 20.637 -10.171 -11.426 1.00 54.34 180 GLU A O 1
ATOM 1453 N N . LYS A 1 181 ? 22.635 -10.416 -12.433 1.00 54.62 181 LYS A N 1
ATOM 1454 C CA . LYS A 1 181 ? 22.414 -11.798 -12.887 1.00 54.62 181 LYS A CA 1
ATOM 1455 C C . LYS A 1 181 ? 22.801 -12.857 -11.845 1.00 54.62 181 LYS A C 1
ATOM 1457 O O . LYS A 1 181 ? 22.485 -14.026 -12.035 1.00 54.62 181 LYS A O 1
ATOM 1462 N N . THR A 1 182 ? 23.487 -12.462 -10.772 1.00 56.78 182 THR A N 1
ATOM 1463 C CA . THR A 1 182 ? 24.249 -13.385 -9.908 1.00 56.78 182 THR A CA 1
ATOM 1464 C C . THR A 1 182 ? 23.787 -13.397 -8.451 1.00 56.78 182 THR A C 1
ATOM 1466 O O . THR A 1 182 ? 24.147 -14.315 -7.717 1.00 56.78 182 THR A O 1
ATOM 1469 N N . ILE A 1 183 ? 23.017 -12.397 -8.005 1.00 63.41 183 ILE A N 1
ATOM 1470 C CA . ILE A 1 183 ? 22.512 -12.325 -6.628 1.00 63.41 183 ILE A CA 1
ATOM 1471 C C . ILE A 1 183 ? 21.030 -12.687 -6.578 1.00 63.41 183 ILE A C 1
ATOM 1473 O O . ILE A 1 183 ? 20.174 -11.931 -7.040 1.00 63.41 183 ILE A O 1
ATOM 1477 N N . ASP A 1 184 ? 20.736 -13.785 -5.884 1.00 67.00 184 ASP A N 1
ATOM 1478 C CA . ASP A 1 184 ? 19.404 -14.040 -5.351 1.00 67.00 184 ASP A CA 1
ATOM 1479 C C . ASP A 1 184 ? 19.117 -13.026 -4.237 1.00 67.00 184 ASP A C 1
ATOM 1481 O O . ASP A 1 184 ? 19.837 -12.923 -3.236 1.00 67.00 184 ASP A O 1
ATOM 1485 N N . LEU A 1 185 ? 18.060 -12.234 -4.411 1.00 68.00 185 LEU A N 1
ATOM 1486 C CA . LEU A 1 185 ? 17.618 -11.310 -3.376 1.00 68.00 185 LEU A CA 1
ATOM 1487 C C . LEU A 1 185 ? 17.116 -12.124 -2.171 1.00 68.00 185 LEU A C 1
ATOM 1489 O O . LEU A 1 185 ? 16.375 -13.093 -2.339 1.00 68.00 185 LEU A O 1
ATOM 1493 N N . PRO A 1 186 ? 17.435 -11.717 -0.929 1.00 77.50 186 PRO A N 1
ATOM 1494 C CA . PRO A 1 186 ? 16.821 -12.308 0.248 1.00 77.50 186 PRO A CA 1
ATOM 1495 C C . PRO A 1 186 ? 15.287 -12.317 0.113 1.00 77.50 186 PRO A C 1
ATOM 1497 O O . PRO A 1 186 ? 14.723 -11.293 -0.291 1.00 77.50 186 PRO A O 1
ATOM 1500 N N . PRO A 1 187 ? 14.583 -13.389 0.526 1.00 73.56 187 PRO A N 1
ATOM 1501 C CA . PRO A 1 187 ? 13.142 -13.536 0.287 1.00 73.56 187 PRO A CA 1
ATOM 1502 C C . PRO A 1 187 ? 12.300 -12.341 0.756 1.00 73.56 187 PRO A C 1
ATOM 1504 O O . PRO A 1 187 ? 11.296 -11.976 0.149 1.00 73.56 187 PRO A O 1
ATOM 1507 N N . VAL A 1 188 ? 12.723 -11.684 1.839 1.00 71.31 188 VAL A N 1
ATOM 1508 C CA . VAL A 1 188 ? 12.060 -10.482 2.366 1.00 71.31 188 VAL A CA 1
ATOM 1509 C C . VAL A 1 188 ? 12.151 -9.308 1.384 1.00 71.31 188 VAL A C 1
ATOM 1511 O O . VAL A 1 188 ? 11.157 -8.614 1.167 1.00 71.31 188 VAL A O 1
ATOM 1514 N N . LEU A 1 189 ? 13.319 -9.088 0.776 1.00 71.81 189 LEU A N 1
ATOM 1515 C CA . LEU A 1 189 ? 13.522 -8.024 -0.207 1.00 71.81 189 LEU A CA 1
ATOM 1516 C C . LEU A 1 189 ? 12.782 -8.323 -1.510 1.00 71.81 189 LEU A C 1
ATOM 1518 O O . LEU A 1 189 ? 12.216 -7.401 -2.093 1.00 71.81 189 LEU A O 1
ATOM 1522 N N . GLU A 1 190 ? 12.703 -9.588 -1.924 1.00 72.88 190 GLU A N 1
ATOM 1523 C CA . GLU A 1 190 ? 11.885 -9.985 -3.073 1.00 72.88 190 GLU A CA 1
ATOM 1524 C C . GLU A 1 190 ? 10.408 -9.676 -2.859 1.00 72.88 190 GLU A C 1
ATOM 1526 O O . GLU A 1 190 ? 9.792 -9.018 -3.694 1.00 72.88 190 GLU A O 1
ATOM 1531 N N . VAL A 1 191 ? 9.843 -10.067 -1.713 1.00 73.81 191 VAL A N 1
ATOM 1532 C CA . VAL A 1 191 ? 8.434 -9.793 -1.395 1.00 73.81 191 VAL A CA 1
ATOM 1533 C C . VAL A 1 191 ? 8.151 -8.289 -1.408 1.00 73.81 191 VAL A C 1
ATOM 1535 O O . VAL A 1 191 ? 7.139 -7.859 -1.971 1.00 73.81 191 VAL A O 1
ATOM 1538 N N . LEU A 1 192 ? 9.050 -7.480 -0.837 1.00 74.12 192 LEU A N 1
ATOM 1539 C CA . LEU A 1 192 ? 8.936 -6.021 -0.847 1.00 74.12 192 LEU A CA 1
ATOM 1540 C C . LEU A 1 192 ? 9.047 -5.446 -2.263 1.00 74.12 192 LEU A C 1
ATOM 1542 O O . LEU A 1 192 ? 8.228 -4.605 -2.636 1.00 74.12 192 LEU A O 1
ATOM 1546 N N . LYS A 1 193 ? 10.003 -5.929 -3.067 1.00 77.50 193 LYS A N 1
ATOM 1547 C CA . LYS A 1 193 ? 10.186 -5.549 -4.474 1.00 77.50 193 LYS A CA 1
ATOM 1548 C C . LYS A 1 193 ? 8.920 -5.858 -5.271 1.00 77.50 193 LYS A C 1
ATOM 1550 O O . LYS A 1 193 ? 8.345 -4.957 -5.879 1.00 77.50 193 LYS A O 1
ATOM 1555 N N . THR A 1 194 ? 8.432 -7.097 -5.224 1.00 78.00 194 THR A N 1
ATOM 1556 C CA . THR A 1 194 ? 7.217 -7.520 -5.933 1.00 78.00 194 THR A CA 1
ATOM 1557 C C . THR A 1 194 ? 6.007 -6.690 -5.516 1.00 78.00 194 THR A C 1
ATOM 1559 O O . THR A 1 194 ? 5.238 -6.263 -6.376 1.00 78.00 194 THR A O 1
ATOM 1562 N N . PHE A 1 195 ? 5.839 -6.426 -4.217 1.00 79.44 195 PHE A N 1
ATOM 1563 C CA . PHE A 1 195 ? 4.745 -5.592 -3.726 1.00 79.44 195 PHE A CA 1
ATOM 1564 C C . PHE A 1 195 ? 4.850 -4.145 -4.223 1.00 79.44 195 PHE A C 1
ATOM 1566 O O . PHE A 1 195 ? 3.853 -3.591 -4.686 1.00 79.44 195 PHE A O 1
ATOM 1573 N N . PHE A 1 196 ? 6.044 -3.550 -4.177 1.00 81.19 196 PHE A N 1
ATOM 1574 C CA . PHE A 1 196 ? 6.291 -2.195 -4.666 1.00 81.19 196 PHE A CA 1
ATOM 1575 C C . PHE A 1 196 ? 5.959 -2.065 -6.157 1.00 81.19 196 PHE A C 1
ATOM 1577 O O . PHE A 1 196 ? 5.206 -1.170 -6.545 1.00 81.19 196 PHE A O 1
ATOM 1584 N N . TYR A 1 197 ? 6.458 -2.985 -6.991 1.00 83.00 197 TYR A N 1
ATOM 1585 C CA . TYR A 1 197 ? 6.164 -2.990 -8.426 1.00 83.00 197 TYR A CA 1
ATOM 1586 C C . TYR A 1 197 ? 4.675 -3.170 -8.703 1.00 83.00 197 TYR A C 1
ATOM 1588 O O . TYR A 1 197 ? 4.116 -2.407 -9.492 1.00 83.00 197 TYR A O 1
ATOM 1596 N N . PHE A 1 198 ? 4.031 -4.132 -8.038 1.00 87.00 198 PHE A N 1
ATOM 1597 C CA . PHE A 1 198 ? 2.590 -4.351 -8.138 1.00 87.00 198 PHE A CA 1
ATOM 1598 C C . PHE A 1 198 ? 1.814 -3.071 -7.813 1.00 87.00 198 PHE A C 1
ATOM 1600 O O . PHE A 1 198 ? 1.075 -2.558 -8.653 1.00 87.00 198 PHE A O 1
ATOM 1607 N N . ALA A 1 199 ? 2.017 -2.525 -6.616 1.00 85.00 199 ALA A N 1
ATOM 1608 C CA . ALA A 1 199 ? 1.216 -1.419 -6.128 1.00 85.00 199 ALA A CA 1
ATOM 1609 C C . ALA A 1 199 ? 1.461 -0.145 -6.949 1.00 85.00 199 ALA A C 1
ATOM 1611 O O . ALA A 1 199 ? 0.508 0.554 -7.285 1.00 85.00 199 ALA A O 1
ATOM 1612 N N . ARG A 1 200 ? 2.705 0.128 -7.366 1.00 86.69 200 ARG A N 1
ATOM 1613 C CA . ARG A 1 200 ? 3.007 1.257 -8.260 1.00 86.69 200 ARG A CA 1
ATOM 1614 C C . ARG A 1 200 ? 2.311 1.100 -9.610 1.00 86.69 200 ARG A C 1
ATOM 1616 O O . ARG A 1 200 ? 1.689 2.043 -10.094 1.00 86.69 200 ARG A O 1
ATOM 1623 N N . THR A 1 201 ? 2.412 -0.083 -10.208 1.00 87.50 201 THR A N 1
ATOM 1624 C CA . THR A 1 201 ? 1.861 -0.360 -11.539 1.00 87.50 201 THR A CA 1
ATOM 1625 C C . THR A 1 201 ? 0.342 -0.240 -11.544 1.00 87.50 201 THR A C 1
ATOM 1627 O O . THR A 1 201 ? -0.219 0.439 -12.405 1.00 87.50 201 THR A O 1
ATOM 1630 N N . GLU A 1 202 ? -0.331 -0.845 -10.567 1.00 89.06 202 GLU A N 1
ATOM 1631 C CA . GLU A 1 202 ? -1.791 -0.835 -10.514 1.00 89.06 202 GLU A CA 1
ATOM 1632 C C . GLU A 1 202 ? -2.363 0.527 -10.112 1.00 89.06 202 GLU A C 1
ATOM 1634 O O . GLU A 1 202 ? -3.416 0.901 -10.633 1.00 89.06 202 GLU A O 1
ATOM 1639 N N . VAL A 1 203 ? -1.660 1.334 -9.302 1.00 88.31 203 VAL A N 1
ATOM 1640 C CA . VAL A 1 203 ? -2.066 2.734 -9.084 1.00 88.31 203 VAL A CA 1
ATOM 1641 C C . VAL A 1 203 ? -2.008 3.527 -10.388 1.00 88.31 203 VAL A C 1
ATOM 1643 O O . VAL A 1 203 ? -2.985 4.190 -10.732 1.00 88.31 203 VAL A O 1
ATOM 1646 N N . ILE A 1 204 ? -0.896 3.450 -11.129 1.00 88.56 204 ILE A N 1
ATOM 1647 C CA . ILE A 1 204 ? -0.724 4.197 -12.387 1.00 88.56 204 ILE A CA 1
ATOM 1648 C C . ILE A 1 204 ? -1.789 3.776 -13.408 1.00 88.56 204 ILE A C 1
ATOM 1650 O O . ILE A 1 204 ? -2.462 4.634 -13.980 1.00 88.56 204 ILE A O 1
ATOM 1654 N N . LYS A 1 205 ? -2.009 2.467 -13.590 1.00 89.31 205 LYS A N 1
ATOM 1655 C CA . LYS A 1 205 ? -3.069 1.951 -14.472 1.00 89.31 205 LYS A CA 1
ATOM 1656 C C . LYS A 1 205 ? -4.456 2.409 -14.026 1.00 89.31 205 LYS A C 1
ATOM 1658 O O . LYS A 1 205 ? -5.281 2.772 -14.861 1.00 89.31 205 LYS A O 1
ATOM 1663 N N . SER A 1 206 ? -4.726 2.394 -12.723 1.00 88.56 206 SER A N 1
ATOM 1664 C CA . SER A 1 206 ? -6.032 2.783 -12.192 1.00 88.56 206 SER A CA 1
ATOM 1665 C C . SER A 1 206 ? -6.298 4.276 -12.351 1.00 88.56 206 SER A C 1
ATOM 1667 O O . SER A 1 206 ? -7.426 4.623 -12.689 1.00 88.56 206 SER A O 1
ATOM 1669 N N . LEU A 1 207 ? -5.281 5.131 -12.185 1.00 87.81 207 LEU A N 1
ATOM 1670 C CA . LEU A 1 207 ? -5.358 6.568 -12.468 1.00 87.81 207 LEU A CA 1
ATOM 1671 C C . LEU A 1 207 ? -5.573 6.840 -13.962 1.00 87.81 207 LEU A C 1
ATOM 1673 O O . LEU A 1 207 ? -6.429 7.651 -14.305 1.00 87.81 207 LEU A O 1
ATOM 1677 N N . ALA A 1 208 ? -4.870 6.122 -14.844 1.00 88.06 208 ALA A N 1
ATOM 1678 C CA . ALA A 1 208 ? -5.028 6.255 -16.295 1.00 88.06 208 ALA A CA 1
ATOM 1679 C C . ALA A 1 208 ? -6.439 5.872 -16.784 1.00 88.06 208 ALA A C 1
ATOM 1681 O O . ALA A 1 208 ? -6.949 6.462 -17.730 1.00 88.06 208 ALA A O 1
ATOM 1682 N N . ARG A 1 209 ? -7.101 4.920 -16.111 1.00 86.81 209 ARG A N 1
ATOM 1683 C CA . ARG A 1 209 ? -8.505 4.539 -16.365 1.00 86.81 209 ARG A CA 1
ATOM 1684 C C . ARG A 1 209 ? -9.530 5.546 -15.822 1.00 86.81 209 ARG A C 1
ATOM 1686 O O . ARG A 1 209 ? -10.721 5.384 -16.073 1.00 86.81 209 ARG A O 1
ATOM 1693 N N . GLY A 1 210 ? -9.094 6.552 -15.064 1.00 88.88 210 GLY A N 1
ATOM 1694 C CA . GLY A 1 210 ? -9.935 7.598 -14.484 1.00 88.88 210 GLY A CA 1
ATOM 1695 C C . GLY A 1 210 ? -10.058 7.531 -12.959 1.00 88.88 210 GLY A C 1
ATOM 1696 O O . GLY A 1 210 ? -9.816 6.508 -12.317 1.00 88.88 210 GLY A O 1
ATOM 1697 N N . TYR A 1 211 ? -10.485 8.644 -12.359 1.00 87.56 211 TYR A N 1
ATOM 1698 C CA . TYR A 1 211 ? -10.486 8.811 -10.901 1.00 87.56 211 TYR A CA 1
ATOM 1699 C C . TYR A 1 211 ? -11.397 7.818 -10.162 1.00 87.56 211 TYR A C 1
ATOM 1701 O O . TYR A 1 211 ? -11.040 7.344 -9.090 1.00 87.56 211 TYR A O 1
ATOM 1709 N N . LEU A 1 212 ? -12.534 7.420 -10.745 1.00 89.50 212 LEU A N 1
ATOM 1710 C CA . LEU A 1 212 ? -13.407 6.405 -10.137 1.00 89.50 212 LEU A CA 1
ATOM 1711 C C . LEU A 1 212 ? -12.701 5.045 -10.014 1.00 89.50 212 LEU A C 1
ATOM 1713 O O . LEU A 1 212 ? -12.777 4.392 -8.978 1.00 89.50 212 LEU A O 1
ATOM 1717 N N . SER A 1 213 ? -11.972 4.641 -11.056 1.00 90.19 213 SER A N 1
ATOM 1718 C CA . SER A 1 213 ? -11.164 3.419 -11.056 1.00 90.19 213 SER A CA 1
ATOM 1719 C C . SER A 1 213 ? -10.055 3.493 -10.002 1.00 90.19 213 SER A C 1
ATOM 1721 O O . SER A 1 213 ? -9.796 2.511 -9.303 1.00 90.19 213 SER A O 1
ATOM 1723 N N . TYR A 1 214 ? -9.453 4.672 -9.827 1.00 92.19 214 TYR A N 1
ATOM 1724 C CA . TYR A 1 214 ? -8.524 4.925 -8.733 1.00 92.19 214 TYR A CA 1
ATOM 1725 C C . TYR A 1 214 ? -9.177 4.813 -7.350 1.00 92.19 214 TYR A C 1
ATOM 1727 O O . TYR A 1 214 ? -8.606 4.165 -6.481 1.00 92.19 214 TYR A O 1
ATOM 1735 N N . LEU A 1 215 ? -10.370 5.374 -7.134 1.00 92.19 215 LEU A N 1
ATOM 1736 C CA . LEU A 1 215 ? -11.081 5.259 -5.854 1.00 92.19 215 LEU A CA 1
ATOM 1737 C C . LEU A 1 215 ? -11.382 3.797 -5.493 1.00 92.19 215 LEU A C 1
ATOM 1739 O O . LEU A 1 215 ? -11.230 3.405 -4.335 1.00 92.19 215 LEU A O 1
ATOM 1743 N N . MET A 1 216 ? -11.742 2.974 -6.484 1.00 93.00 216 MET A N 1
ATOM 1744 C CA . MET A 1 216 ? -11.925 1.533 -6.286 1.00 93.00 216 MET A CA 1
ATOM 1745 C C . MET A 1 216 ? -10.622 0.859 -5.846 1.00 93.00 216 MET A C 1
ATOM 1747 O O . MET A 1 216 ? -10.633 0.090 -4.887 1.00 93.00 216 MET A O 1
ATOM 1751 N N . PHE A 1 217 ? -9.488 1.207 -6.460 1.00 92.25 217 PHE A N 1
ATOM 1752 C CA . PHE A 1 217 ? -8.173 0.745 -6.007 1.00 92.25 217 PHE A CA 1
ATOM 1753 C C . PHE A 1 217 ? -7.814 1.281 -4.606 1.00 92.25 217 PHE A C 1
ATOM 1755 O O . PHE A 1 217 ? -7.304 0.539 -3.768 1.00 92.25 217 PHE A O 1
ATOM 1762 N N . ALA A 1 218 ? -8.124 2.547 -4.309 1.00 93.25 218 ALA A N 1
ATOM 1763 C CA . ALA A 1 218 ? -7.834 3.208 -3.034 1.00 93.25 218 ALA A CA 1
ATOM 1764 C C . ALA A 1 218 ? -8.593 2.593 -1.843 1.00 93.25 218 ALA A C 1
ATOM 1766 O O . ALA A 1 218 ? -8.194 2.791 -0.693 1.00 93.25 218 ALA A O 1
ATOM 1767 N N . SER A 1 219 ? -9.615 1.763 -2.093 1.00 95.06 219 SER A N 1
ATOM 1768 C CA . SER A 1 219 ? -10.201 0.879 -1.074 1.00 95.06 219 SER A CA 1
ATOM 1769 C C . SER A 1 219 ? -9.172 -0.039 -0.404 1.00 95.06 219 SER A C 1
ATOM 1771 O O . SER A 1 219 ? -9.361 -0.452 0.738 1.00 95.06 219 SER A O 1
ATOM 1773 N N . PHE A 1 220 ? -8.042 -0.308 -1.060 1.00 94.44 220 PHE A N 1
ATOM 1774 C CA . PHE A 1 220 ? -6.915 -1.004 -0.449 1.00 94.44 220 PHE A CA 1
ATOM 1775 C C . PHE A 1 220 ? -6.395 -0.260 0.787 1.00 94.44 220 PHE A C 1
ATOM 1777 O O . PHE A 1 220 ? -6.169 -0.867 1.834 1.00 94.44 220 PHE A O 1
ATOM 1784 N N . GLY A 1 221 ? -6.304 1.068 0.712 1.00 94.12 221 GLY A N 1
ATOM 1785 C CA . GLY A 1 221 ? -5.957 1.908 1.851 1.00 94.12 221 GLY A CA 1
ATOM 1786 C C . GLY A 1 221 ? -6.954 1.807 2.994 1.00 94.12 221 GLY A C 1
ATOM 1787 O O . GLY A 1 221 ? -6.550 1.702 4.150 1.00 94.12 221 GLY A O 1
ATOM 1788 N N . 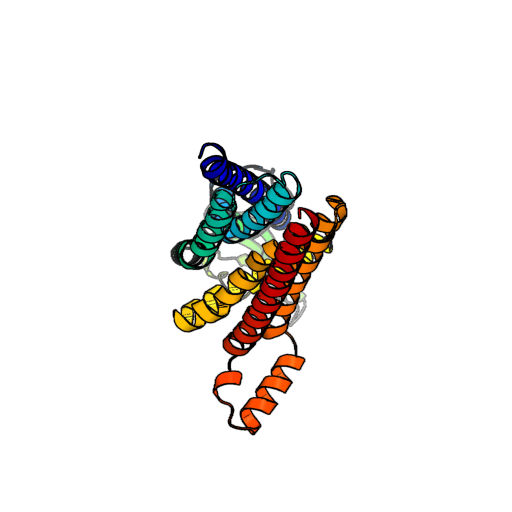LEU A 1 222 ? -8.250 1.757 2.680 1.00 94.94 222 LEU A N 1
ATOM 1789 C CA . LEU A 1 222 ? -9.305 1.526 3.669 1.00 94.94 222 LEU A CA 1
ATOM 1790 C C . LEU A 1 222 ? -9.132 0.186 4.394 1.00 94.94 222 LEU A C 1
ATOM 1792 O O . LEU A 1 222 ? -9.195 0.143 5.626 1.00 94.94 222 LEU A O 1
ATOM 1796 N N . ALA A 1 223 ? -8.856 -0.891 3.655 1.00 96.38 223 ALA A N 1
ATOM 1797 C CA . ALA A 1 223 ? -8.591 -2.201 4.241 1.00 96.38 223 ALA A CA 1
ATOM 1798 C C . ALA A 1 223 ? -7.375 -2.157 5.182 1.00 96.38 223 ALA A C 1
ATOM 1800 O O . ALA A 1 223 ? -7.462 -2.629 6.317 1.00 96.38 223 ALA A O 1
ATOM 1801 N N . LEU A 1 224 ? -6.280 -1.507 4.779 1.00 95.88 224 LEU A N 1
ATOM 1802 C CA . LEU A 1 224 ? -5.090 -1.361 5.625 1.00 95.88 224 LEU A CA 1
ATOM 1803 C C . LEU A 1 224 ? -5.344 -0.511 6.879 1.00 95.88 224 LEU A C 1
ATOM 1805 O O . LEU A 1 224 ? -4.935 -0.898 7.973 1.00 95.88 224 LEU A O 1
ATOM 1809 N N . LEU A 1 225 ? -6.053 0.615 6.759 1.00 96.06 225 LEU A N 1
ATOM 1810 C CA . LEU A 1 225 ? -6.403 1.463 7.906 1.00 96.06 225 LEU A CA 1
ATOM 1811 C C . LEU A 1 225 ? -7.340 0.742 8.881 1.00 96.06 225 LEU A C 1
ATOM 1813 O O . LEU A 1 225 ? -7.250 0.946 10.091 1.00 96.06 225 LEU A O 1
ATOM 1817 N N . SER A 1 226 ? -8.212 -0.137 8.383 1.00 95.75 226 SER A N 1
ATOM 1818 C CA . SER A 1 226 ? -9.151 -0.887 9.221 1.00 95.75 226 SER A CA 1
ATOM 1819 C C . SER A 1 226 ? -8.476 -1.889 10.165 1.00 95.75 226 SER A C 1
ATOM 1821 O O . SER A 1 226 ? -9.050 -2.223 11.202 1.00 95.75 226 SER A O 1
ATOM 1823 N N . ILE A 1 227 ? -7.224 -2.293 9.895 1.00 95.81 227 ILE A N 1
ATOM 1824 C CA . ILE A 1 227 ? -6.414 -3.122 10.811 1.00 95.81 227 ILE A CA 1
ATOM 1825 C C . ILE A 1 227 ? -6.298 -2.457 12.191 1.00 95.81 227 ILE A C 1
ATOM 1827 O O . ILE A 1 227 ? -6.192 -3.126 13.218 1.00 95.81 227 ILE A O 1
ATOM 1831 N N . PHE A 1 228 ? -6.391 -1.130 12.256 1.00 94.12 228 PHE A N 1
ATOM 1832 C CA . PHE A 1 228 ? -6.425 -0.396 13.512 1.00 94.12 228 PHE A CA 1
ATOM 1833 C C . PHE A 1 228 ? -7.463 -0.934 14.515 1.00 94.12 228 PHE A C 1
ATOM 1835 O O . PHE A 1 228 ? -7.205 -0.940 15.720 1.00 94.12 228 PHE A O 1
ATOM 1842 N N . PHE A 1 229 ? -8.617 -1.423 14.053 1.00 91.75 229 PHE A N 1
ATOM 1843 C CA . PHE A 1 229 ? -9.679 -1.919 14.932 1.00 91.75 229 PHE A CA 1
ATOM 1844 C C . PHE A 1 229 ? -9.321 -3.214 15.671 1.00 91.75 229 PHE A C 1
ATOM 1846 O O . PHE A 1 229 ? -9.901 -3.492 16.721 1.00 91.75 229 PHE A O 1
ATOM 1853 N N . VAL A 1 230 ? -8.323 -3.965 15.197 1.00 90.75 230 VAL A N 1
ATOM 1854 C CA . VAL A 1 230 ? -7.860 -5.199 15.848 1.00 90.75 230 VAL A CA 1
ATOM 1855 C C . VAL A 1 230 ? -6.688 -4.979 16.816 1.00 90.75 230 VAL A C 1
ATOM 1857 O O . VAL A 1 230 ? -6.205 -5.926 17.434 1.00 90.75 230 VAL A O 1
ATOM 1860 N N . ARG A 1 231 ? -6.244 -3.728 17.012 1.00 88.38 231 ARG A N 1
ATOM 1861 C CA . ARG A 1 231 ? -5.041 -3.382 17.797 1.00 88.38 231 ARG A CA 1
ATOM 1862 C C . ARG A 1 231 ? -5.052 -3.842 19.262 1.00 88.38 231 ARG A C 1
ATOM 1864 O O . ARG A 1 231 ? -3.989 -3.967 19.857 1.00 88.38 231 ARG A O 1
ATOM 1871 N N . ASN A 1 232 ? -6.232 -4.049 19.850 1.00 84.06 232 ASN A N 1
ATOM 1872 C CA . ASN A 1 232 ? -6.403 -4.309 21.285 1.00 84.06 232 ASN A CA 1
ATOM 1873 C C . ASN A 1 232 ? -7.032 -5.679 21.589 1.00 84.06 232 ASN A C 1
ATOM 1875 O O . ASN A 1 232 ? -7.515 -5.874 22.696 1.00 84.06 232 ASN A O 1
ATOM 1879 N N . ILE A 1 233 ? -7.041 -6.627 20.643 1.00 84.88 233 ILE A N 1
ATOM 1880 C CA . ILE A 1 233 ? -7.700 -7.934 20.843 1.00 84.88 233 ILE A CA 1
ATOM 1881 C C . ILE A 1 233 ? -7.110 -8.704 22.033 1.00 84.88 233 ILE A C 1
ATOM 1883 O O . ILE A 1 233 ? -7.858 -9.293 22.814 1.00 84.88 233 ILE A O 1
ATOM 1887 N N . ASN A 1 234 ? -5.784 -8.707 22.173 1.00 85.56 234 ASN A N 1
ATOM 1888 C CA . ASN A 1 234 ? -5.082 -9.392 23.253 1.00 85.56 234 ASN A CA 1
ATOM 1889 C C . ASN A 1 234 ? -4.509 -8.376 24.261 1.00 85.56 234 ASN A C 1
ATOM 1891 O O . ASN A 1 234 ? -4.168 -7.249 23.899 1.00 85.56 234 ASN A O 1
ATOM 1895 N N . SER A 1 235 ? -4.362 -8.760 25.531 1.00 84.25 235 SER A N 1
ATOM 1896 C CA . SER A 1 235 ? -3.637 -7.953 26.525 1.00 84.25 235 SER A CA 1
ATOM 1897 C C . SER A 1 235 ? -2.128 -7.915 26.247 1.00 84.25 235 SER A C 1
ATOM 1899 O O . SER A 1 235 ? -1.442 -6.965 26.630 1.00 84.25 235 SER A O 1
ATOM 1901 N N . TRP A 1 236 ? -1.604 -8.921 25.542 1.00 90.38 236 TRP A N 1
ATOM 1902 C CA . TRP A 1 236 ? -0.195 -9.028 25.189 1.00 90.38 236 TRP A CA 1
ATOM 1903 C C . TRP A 1 236 ? 0.108 -8.194 23.945 1.00 90.38 236 TRP A C 1
ATOM 1905 O O . TRP A 1 236 ? -0.237 -8.554 22.817 1.00 90.38 236 TRP A O 1
ATOM 1915 N N . LYS A 1 237 ? 0.821 -7.083 24.150 1.00 90.12 237 LYS A N 1
ATOM 1916 C CA . LYS A 1 237 ? 1.166 -6.121 23.089 1.00 90.12 237 LYS A CA 1
ATOM 1917 C C . LYS A 1 237 ? 1.922 -6.761 21.922 1.00 90.12 237 LYS A C 1
ATOM 1919 O O . LYS A 1 237 ? 1.650 -6.422 20.776 1.00 90.12 237 LYS A O 1
ATOM 1924 N N . LEU A 1 238 ? 2.830 -7.701 22.197 1.00 91.75 238 LEU A N 1
ATOM 1925 C CA . LEU A 1 238 ? 3.609 -8.386 21.158 1.00 91.75 238 LEU A CA 1
ATOM 1926 C C . LEU A 1 238 ? 2.724 -9.237 20.232 1.00 91.75 238 LEU A C 1
ATOM 1928 O O . LEU A 1 238 ? 2.943 -9.258 19.021 1.00 91.75 238 LEU A O 1
ATOM 1932 N N . ILE A 1 239 ? 1.692 -9.885 20.785 1.00 93.31 239 ILE A N 1
ATOM 1933 C CA . ILE A 1 239 ? 0.721 -10.663 20.004 1.00 93.31 239 ILE A CA 1
ATOM 1934 C C . ILE A 1 239 ? -0.080 -9.726 19.097 1.00 93.31 239 ILE A C 1
ATOM 1936 O O . ILE A 1 239 ? -0.237 -10.018 17.916 1.00 93.31 239 ILE A O 1
ATOM 1940 N N . ASN A 1 240 ? -0.513 -8.567 19.606 1.00 92.81 240 ASN A N 1
ATOM 1941 C CA . ASN A 1 240 ? -1.225 -7.580 18.788 1.00 92.81 240 ASN A CA 1
ATOM 1942 C C . ASN A 1 240 ? -0.350 -7.040 17.650 1.00 92.81 240 ASN A C 1
ATOM 1944 O O . ASN A 1 240 ? -0.828 -6.928 16.527 1.00 92.81 240 ASN A O 1
ATOM 1948 N N . VAL A 1 241 ? 0.929 -6.738 17.909 1.00 94.38 241 VAL A N 1
ATOM 1949 C CA . VAL A 1 241 ? 1.867 -6.311 16.855 1.00 94.38 241 VAL A CA 1
ATOM 1950 C C . VAL A 1 241 ? 2.013 -7.402 15.795 1.00 94.38 241 VAL A C 1
ATOM 1952 O O . VAL A 1 241 ? 1.858 -7.119 14.610 1.00 94.38 241 VAL A O 1
ATOM 1955 N N . SER A 1 242 ? 2.236 -8.650 16.214 1.00 94.06 242 SER A N 1
ATOM 1956 C CA . SER A 1 242 ? 2.388 -9.789 15.298 1.00 94.06 242 SER A CA 1
ATOM 1957 C C . SER A 1 242 ? 1.128 -10.020 14.458 1.00 94.06 242 SER A C 1
ATOM 1959 O O . SER A 1 242 ? 1.219 -10.223 13.250 1.00 94.06 242 SER A O 1
ATOM 1961 N N . LEU A 1 243 ? -0.055 -9.911 15.072 1.00 94.44 243 LEU A N 1
ATOM 1962 C CA . LEU A 1 243 ? -1.343 -10.004 14.388 1.00 94.44 243 LEU A CA 1
ATOM 1963 C C . LEU A 1 243 ? -1.515 -8.881 13.357 1.00 94.44 243 LEU A C 1
ATOM 1965 O O . LEU A 1 243 ? -1.891 -9.148 12.221 1.00 94.44 243 LEU A O 1
ATOM 1969 N N . VAL A 1 244 ? -1.212 -7.635 13.730 1.00 95.56 244 VAL A N 1
ATOM 1970 C CA . VAL A 1 244 ? -1.295 -6.478 12.826 1.00 95.56 244 VAL A CA 1
ATOM 1971 C C . VAL A 1 244 ? -0.3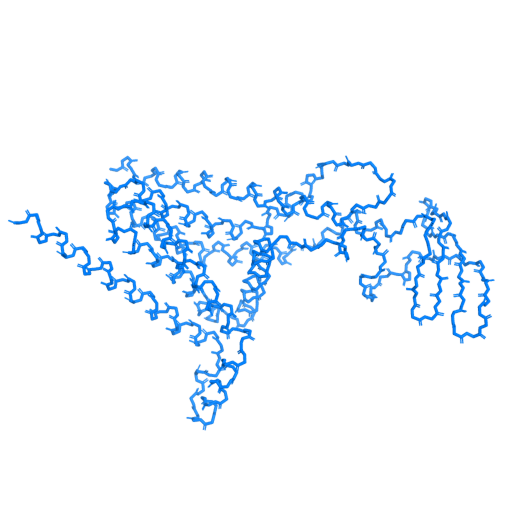58 -6.648 11.630 1.00 95.56 244 VAL A C 1
ATOM 1973 O O . VAL A 1 244 ? -0.782 -6.407 10.502 1.00 95.56 244 VAL A O 1
ATOM 1976 N N . VAL A 1 245 ? 0.877 -7.114 11.844 1.00 94.44 245 VAL A N 1
ATOM 1977 C CA . VAL A 1 245 ? 1.827 -7.409 10.757 1.00 94.44 245 VAL A CA 1
ATOM 1978 C C . VAL A 1 245 ? 1.293 -8.520 9.852 1.00 94.44 245 VAL A C 1
ATOM 1980 O O . VAL A 1 245 ? 1.277 -8.358 8.632 1.00 94.44 245 VAL A O 1
ATOM 1983 N N . ALA A 1 246 ? 0.808 -9.624 10.426 1.00 94.38 246 ALA A N 1
ATOM 1984 C CA . ALA A 1 246 ? 0.274 -10.747 9.658 1.00 94.38 246 ALA A CA 1
ATOM 1985 C C . ALA A 1 246 ? -0.941 -10.339 8.808 1.00 94.38 246 ALA A C 1
ATOM 1987 O O . ALA A 1 246 ? -1.024 -10.702 7.633 1.00 94.38 246 ALA A O 1
ATOM 1988 N N . LEU A 1 247 ? -1.858 -9.542 9.364 1.00 95.31 247 LEU A N 1
ATOM 1989 C CA . LEU A 1 247 ? -3.017 -9.021 8.638 1.00 95.31 247 LEU A CA 1
ATOM 1990 C C . LEU A 1 247 ? -2.613 -8.012 7.562 1.00 95.31 247 LEU A C 1
ATOM 1992 O O . LEU A 1 247 ? -3.151 -8.072 6.460 1.00 95.31 247 LEU A O 1
ATOM 1996 N N . PHE A 1 248 ? -1.638 -7.142 7.837 1.00 94.31 248 PHE A N 1
ATOM 1997 C CA . PHE A 1 248 ? -1.098 -6.205 6.850 1.00 94.31 248 PHE A CA 1
ATOM 1998 C C . PHE A 1 248 ? -0.546 -6.955 5.633 1.00 94.31 248 PHE A C 1
ATOM 2000 O O . PHE A 1 248 ? -0.970 -6.707 4.505 1.00 94.31 248 PHE A O 1
ATOM 2007 N N . VAL A 1 249 ? 0.324 -7.944 5.862 1.00 92.25 249 VAL A N 1
ATOM 2008 C CA . VAL A 1 249 ? 0.887 -8.786 4.795 1.00 92.25 249 VAL A CA 1
ATOM 2009 C C . VAL A 1 249 ? -0.210 -9.568 4.067 1.00 92.25 249 VAL A C 1
ATOM 2011 O O . VAL A 1 249 ? -0.191 -9.645 2.839 1.00 92.25 249 VAL A O 1
ATOM 2014 N N . SER A 1 250 ? -1.194 -10.104 4.793 1.00 93.50 250 SER A N 1
ATOM 2015 C CA . SER A 1 250 ? -2.309 -10.854 4.201 1.00 93.50 250 SER A CA 1
ATOM 2016 C C . SER A 1 250 ? -3.164 -9.982 3.282 1.00 93.50 250 SER A C 1
ATOM 2018 O O . SER A 1 250 ? -3.469 -10.402 2.169 1.00 93.50 250 SER A O 1
ATOM 2020 N N . ILE A 1 251 ? -3.500 -8.754 3.692 1.00 94.94 251 ILE A N 1
ATOM 2021 C CA . ILE A 1 251 ? -4.273 -7.814 2.865 1.00 94.94 251 ILE A CA 1
ATOM 2022 C C . ILE A 1 251 ? -3.473 -7.418 1.622 1.00 94.94 251 ILE A C 1
ATOM 2024 O O . ILE A 1 251 ? -4.031 -7.424 0.523 1.00 94.94 251 ILE A O 1
ATOM 2028 N N . CYS A 1 252 ? -2.173 -7.137 1.762 1.00 92.31 252 CYS A N 1
ATOM 2029 C CA . CYS A 1 252 ? -1.289 -6.866 0.626 1.00 92.31 252 CYS A CA 1
ATOM 2030 C C . CYS A 1 252 ? -1.254 -8.043 -0.360 1.00 92.31 252 CYS A C 1
ATOM 2032 O O . CYS A 1 252 ? -1.381 -7.838 -1.567 1.00 92.31 252 CYS A O 1
ATOM 2034 N N . LYS A 1 253 ? -1.131 -9.277 0.145 1.00 91.38 253 LYS A N 1
ATOM 2035 C CA . LYS A 1 253 ? -1.120 -10.491 -0.678 1.00 91.38 253 LYS A CA 1
ATOM 2036 C C . LYS A 1 253 ? -2.454 -10.697 -1.392 1.00 91.38 253 LYS A C 1
ATOM 2038 O O . LYS A 1 253 ? -2.447 -10.885 -2.600 1.00 91.38 253 LYS A O 1
ATOM 2043 N N . ILE A 1 254 ? -3.583 -10.604 -0.686 1.00 92.88 254 ILE A N 1
ATOM 2044 C CA . ILE A 1 254 ? -4.923 -10.731 -1.283 1.00 92.88 254 ILE A CA 1
ATOM 2045 C C . ILE A 1 254 ? -5.107 -9.698 -2.397 1.00 92.88 254 ILE A C 1
ATOM 2047 O O . ILE A 1 254 ? -5.500 -10.063 -3.501 1.00 92.88 254 ILE A O 1
ATOM 2051 N N . ASN A 1 255 ? -4.769 -8.430 -2.137 1.00 93.44 255 ASN A N 1
ATOM 2052 C CA . ASN A 1 255 ? -4.883 -7.373 -3.140 1.00 93.44 255 ASN A CA 1
ATOM 2053 C C . ASN A 1 255 ? -3.994 -7.646 -4.358 1.00 93.44 255 ASN A C 1
ATOM 2055 O O . ASN A 1 255 ? -4.443 -7.405 -5.469 1.00 93.44 255 ASN A O 1
ATOM 2059 N N . ARG A 1 256 ? -2.788 -8.202 -4.183 1.00 91.06 256 ARG A N 1
ATOM 2060 C CA . ARG A 1 256 ? -1.944 -8.638 -5.307 1.00 91.06 256 ARG A CA 1
ATOM 2061 C C . ARG A 1 256 ? -2.606 -9.750 -6.119 1.00 91.06 256 ARG A C 1
ATOM 2063 O O . ARG A 1 256 ? -2.704 -9.643 -7.339 1.00 91.06 256 ARG A O 1
ATOM 2070 N N . GLU A 1 257 ? -3.089 -10.792 -5.444 1.00 90.56 257 GLU A N 1
ATOM 2071 C CA . GLU A 1 257 ? -3.686 -11.960 -6.098 1.00 90.56 257 GLU A CA 1
ATOM 2072 C C . GLU A 1 257 ? -4.939 -11.602 -6.913 1.00 90.56 257 GLU A C 1
ATOM 2074 O O . GLU A 1 257 ? -5.147 -12.194 -7.969 1.00 90.56 257 GLU A O 1
ATOM 2079 N N . VAL A 1 258 ? -5.713 -10.579 -6.520 1.00 90.38 258 VAL A N 1
ATOM 2080 C CA . VAL A 1 258 ? -6.847 -10.070 -7.326 1.00 90.38 258 VAL A CA 1
ATOM 2081 C C . VAL A 1 258 ? -6.424 -9.672 -8.746 1.00 90.38 258 VAL A C 1
ATOM 2083 O O . VAL A 1 258 ? -7.228 -9.775 -9.675 1.00 90.38 258 VAL A O 1
ATOM 2086 N N . PHE A 1 259 ? -5.168 -9.266 -8.950 1.00 86.38 259 PHE A N 1
ATOM 2087 C CA . PHE A 1 259 ? -4.637 -8.863 -10.255 1.00 86.38 259 PHE A CA 1
ATOM 2088 C C . PHE A 1 259 ? -3.744 -9.904 -10.924 1.00 86.38 259 PHE A C 1
ATOM 2090 O O . PHE A 1 259 ? -3.622 -9.869 -12.146 1.00 86.38 259 PHE A O 1
ATOM 2097 N N . SER A 1 260 ? -3.139 -10.820 -10.164 1.00 85.25 260 SER A N 1
ATOM 2098 C CA . SER A 1 260 ? -2.188 -11.803 -10.700 1.00 85.25 260 SER A CA 1
ATOM 2099 C C . SER A 1 260 ? -2.721 -13.231 -10.799 1.00 85.25 260 SER A C 1
ATOM 2101 O O . SER A 1 260 ? -2.195 -14.011 -11.588 1.00 85.25 260 SER A O 1
ATOM 2103 N N . ALA A 1 261 ? -3.713 -13.616 -9.993 1.00 86.50 261 ALA A N 1
ATOM 2104 C CA . ALA A 1 261 ? -4.087 -15.020 -9.865 1.00 86.50 261 ALA A CA 1
ATOM 2105 C C . ALA A 1 261 ? -5.103 -15.467 -10.921 1.00 86.50 261 ALA A C 1
ATOM 2107 O O . ALA A 1 261 ? -6.149 -14.840 -11.110 1.00 86.50 261 ALA A O 1
ATOM 2108 N N . VAL A 1 262 ? -4.861 -16.661 -11.470 1.00 86.94 262 VAL A N 1
ATOM 2109 C CA . VAL A 1 262 ? -5.751 -17.364 -12.414 1.00 86.94 262 VAL A CA 1
ATOM 2110 C C . VAL A 1 262 ? -7.146 -17.616 -11.825 1.00 86.94 262 VAL A C 1
ATOM 2112 O O . VAL A 1 262 ? -8.135 -17.702 -12.549 1.00 86.94 262 VAL A O 1
ATOM 2115 N N . LEU A 1 263 ? -7.261 -17.728 -10.498 1.00 88.00 263 LEU A N 1
ATOM 2116 C CA . LEU A 1 263 ? -8.556 -17.894 -9.833 1.00 88.00 263 LEU A CA 1
ATOM 2117 C C . LEU A 1 263 ? -9.490 -16.706 -10.105 1.00 88.00 263 LEU A C 1
ATOM 2119 O O . LEU A 1 263 ? -10.671 -16.911 -10.381 1.00 88.00 263 LEU A O 1
ATOM 2123 N N . PHE A 1 264 ? -8.964 -15.480 -10.083 1.00 88.38 264 PHE A N 1
ATOM 2124 C CA . PHE A 1 264 ? -9.764 -14.289 -10.357 1.00 88.38 264 PHE A CA 1
ATOM 2125 C C . PHE A 1 264 ? -10.113 -14.158 -11.842 1.00 88.38 264 PHE A C 1
ATOM 2127 O O . PHE A 1 264 ? -11.200 -13.679 -12.151 1.00 88.38 264 PHE A O 1
ATOM 2134 N N . ASP A 1 265 ? -9.277 -14.669 -12.753 1.00 87.69 265 ASP A N 1
ATOM 2135 C CA . ASP A 1 265 ? -9.643 -14.799 -14.172 1.00 87.69 265 ASP A CA 1
ATOM 2136 C C . ASP A 1 265 ? -10.849 -15.720 -14.371 1.00 87.69 265 ASP A C 1
ATOM 2138 O O . ASP A 1 265 ? -11.798 -15.364 -15.070 1.00 87.69 265 ASP A O 1
ATOM 2142 N N . LYS A 1 266 ? -10.865 -16.875 -13.693 1.00 89.19 266 LYS A N 1
ATOM 2143 C CA . LYS A 1 266 ? -12.013 -17.795 -13.729 1.00 89.19 266 LYS A CA 1
ATOM 2144 C C . LYS A 1 266 ? -13.281 -17.151 -13.163 1.00 89.19 266 LYS A C 1
ATOM 2146 O O . LYS A 1 266 ? -14.352 -17.317 -13.742 1.00 89.19 266 LYS A O 1
ATOM 2151 N N . MET A 1 267 ? -13.167 -16.396 -12.067 1.00 87.69 267 MET A N 1
ATOM 2152 C CA . MET A 1 267 ? -14.300 -15.650 -11.503 1.00 87.69 267 MET A CA 1
ATOM 2153 C C . MET A 1 267 ? -14.834 -14.597 -12.478 1.00 87.69 267 MET A C 1
ATOM 2155 O O . MET A 1 267 ? -16.045 -14.495 -12.659 1.00 87.69 267 MET A O 1
ATOM 2159 N N . ILE A 1 268 ? -13.952 -13.843 -13.137 1.00 89.38 268 ILE A N 1
ATOM 2160 C CA . ILE A 1 268 ? -14.349 -12.853 -14.145 1.00 89.38 268 ILE A CA 1
ATOM 2161 C C . ILE A 1 268 ? -15.070 -13.535 -15.309 1.00 89.38 268 ILE A C 1
ATOM 2163 O O . ILE A 1 268 ? -16.140 -13.069 -15.694 1.00 89.38 268 ILE A O 1
ATOM 2167 N N . GLY A 1 269 ? -14.552 -14.660 -15.812 1.00 88.25 269 GLY A N 1
ATOM 2168 C CA . GLY A 1 269 ? -15.213 -15.443 -16.861 1.00 88.25 269 GLY A CA 1
ATOM 2169 C C . GLY A 1 269 ? -16.610 -15.927 -16.452 1.00 88.25 269 GLY A C 1
ATOM 2170 O O . GLY A 1 269 ? -17.555 -15.831 -17.234 1.00 88.25 269 GLY A O 1
ATOM 2171 N N . PHE A 1 270 ? -16.781 -16.357 -15.198 1.00 90.94 270 PHE A N 1
ATOM 2172 C CA . PHE A 1 270 ? -18.094 -16.703 -14.646 1.00 90.94 270 PHE A CA 1
ATOM 2173 C C . PHE A 1 270 ? -19.047 -15.497 -14.600 1.00 90.94 270 PHE A C 1
ATOM 2175 O O . PHE A 1 270 ? -20.210 -15.613 -14.989 1.00 90.94 270 PHE A O 1
ATOM 2182 N N . PHE A 1 271 ? -18.584 -14.325 -14.158 1.00 91.56 271 PHE A N 1
ATOM 2183 C CA . PHE A 1 271 ? -19.421 -13.120 -14.120 1.00 91.56 271 PHE A CA 1
ATOM 2184 C C . PHE A 1 271 ? -19.778 -12.601 -15.514 1.00 91.56 271 PHE A C 1
ATOM 2186 O O . PHE A 1 271 ? -20.903 -12.142 -15.715 1.00 91.56 271 PHE A O 1
ATOM 2193 N N . GLN A 1 272 ? -18.858 -12.718 -16.475 1.00 90.44 272 GLN A N 1
ATOM 2194 C CA . GLN A 1 272 ? -19.112 -12.416 -17.883 1.00 90.44 272 GLN A CA 1
ATOM 2195 C C . GLN A 1 272 ? -20.210 -13.321 -18.445 1.00 90.44 272 GLN A C 1
ATOM 2197 O O . GLN A 1 272 ? -21.143 -12.821 -19.065 1.00 90.44 272 GLN A O 1
ATOM 2202 N N . HIS A 1 273 ? -20.149 -14.627 -18.168 1.00 92.12 273 HIS A N 1
ATOM 2203 C CA . HIS A 1 273 ? -21.162 -15.581 -18.620 1.00 92.12 273 HIS A CA 1
ATOM 2204 C C . HIS A 1 273 ? -22.562 -15.291 -18.048 1.00 92.12 273 HIS A C 1
ATOM 2206 O O . HIS A 1 273 ? -23.559 -15.457 -18.740 1.00 92.12 273 HIS A O 1
ATOM 2212 N N . ASN A 1 274 ? -22.640 -14.800 -16.808 1.00 91.44 274 ASN A N 1
ATOM 2213 C CA . ASN A 1 274 ? -23.902 -14.472 -16.133 1.00 91.44 274 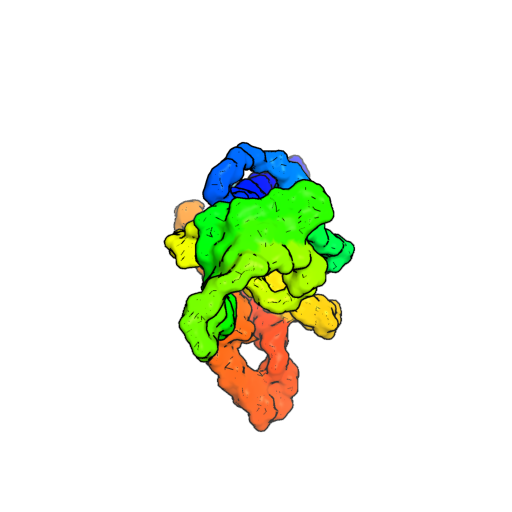ASN A CA 1
ATOM 2214 C C . ASN A 1 274 ? -24.384 -13.022 -16.358 1.00 91.44 274 ASN A C 1
ATOM 2216 O O . ASN A 1 274 ? -25.233 -12.539 -15.610 1.00 91.44 274 ASN A O 1
ATOM 2220 N N . ASN A 1 275 ? -23.842 -12.298 -17.347 1.00 88.19 275 ASN A N 1
ATOM 2221 C CA . ASN A 1 275 ? -24.173 -10.893 -17.640 1.00 88.19 275 ASN A CA 1
ATOM 2222 C C . ASN A 1 275 ? -23.967 -9.914 -16.460 1.00 88.19 275 ASN A C 1
ATOM 2224 O O . ASN A 1 275 ? -24.528 -8.816 -16.438 1.00 88.19 275 ASN A O 1
ATOM 2228 N N . MET A 1 276 ? -23.122 -10.256 -15.483 1.00 88.81 276 MET A N 1
ATOM 2229 C CA . MET A 1 276 ? -22.806 -9.390 -14.342 1.00 88.81 276 MET A CA 1
ATOM 2230 C C . MET A 1 276 ? -21.645 -8.444 -14.682 1.00 88.81 276 MET A C 1
ATOM 2232 O O . MET A 1 276 ? -20.548 -8.551 -14.130 1.00 88.81 276 MET A O 1
ATOM 2236 N N . LEU A 1 277 ? -21.896 -7.491 -15.587 1.00 84.44 277 LEU A N 1
ATOM 2237 C CA . LEU A 1 277 ? -20.880 -6.600 -16.171 1.00 84.44 277 LEU A CA 1
ATOM 2238 C C . LEU A 1 277 ? -20.025 -5.862 -15.130 1.00 84.44 277 LEU A C 1
ATOM 2240 O O . LEU A 1 277 ? -18.827 -5.674 -15.336 1.00 84.44 277 LEU A O 1
ATOM 2244 N N . TRP A 1 278 ? -20.595 -5.488 -13.983 1.00 85.62 278 TRP A N 1
ATOM 2245 C CA . TRP A 1 278 ? -19.857 -4.758 -12.950 1.00 85.62 278 TRP A CA 1
ATOM 2246 C C . TRP A 1 278 ? -18.724 -5.587 -12.321 1.00 85.62 278 TRP A C 1
ATOM 2248 O O . TRP A 1 278 ? -17.653 -5.049 -12.047 1.00 85.62 278 TRP A O 1
ATOM 2258 N N . PHE A 1 279 ? -18.899 -6.901 -12.167 1.00 84.88 279 PHE A N 1
ATOM 2259 C CA . PHE A 1 279 ? -17.882 -7.788 -11.588 1.00 84.88 279 PHE A CA 1
ATOM 2260 C C . PHE A 1 279 ? -16.831 -8.261 -12.599 1.00 84.88 279 PHE A C 1
ATOM 2262 O O . PHE A 1 279 ? -15.925 -9.009 -12.248 1.00 84.88 279 PHE A O 1
ATOM 2269 N N . THR A 1 280 ? -16.909 -7.808 -13.850 1.00 84.19 280 THR A N 1
ATOM 2270 C CA . THR A 1 280 ? -15.904 -8.143 -14.868 1.00 84.19 280 THR A CA 1
ATOM 2271 C C . THR A 1 280 ? -14.630 -7.303 -14.735 1.00 84.19 280 THR A C 1
ATOM 2273 O O . THR A 1 280 ? -13.581 -7.667 -15.262 1.00 84.19 280 THR A O 1
ATOM 2276 N N . ASN A 1 281 ? -14.692 -6.195 -13.987 1.00 85.94 281 ASN A N 1
ATOM 2277 C CA . ASN A 1 281 ? -13.546 -5.340 -13.699 1.00 85.94 281 ASN A CA 1
ATOM 2278 C C . ASN A 1 281 ? -12.864 -5.755 -12.384 1.00 85.94 281 ASN A C 1
ATOM 2280 O O . ASN A 1 281 ? -13.480 -5.738 -11.315 1.00 85.94 281 ASN A O 1
ATOM 2284 N N . ARG A 1 282 ? -11.558 -6.045 -12.446 1.00 88.00 282 ARG A N 1
ATOM 2285 C CA . ARG A 1 282 ? -10.729 -6.406 -11.280 1.00 88.00 282 ARG A CA 1
ATOM 2286 C C . ARG A 1 282 ? -10.762 -5.358 -10.165 1.00 88.00 282 ARG A C 1
ATOM 2288 O O . ARG A 1 282 ? -10.823 -5.737 -9.000 1.00 88.00 282 ARG A O 1
ATOM 2295 N N . ASN A 1 283 ? -10.819 -4.067 -10.502 1.00 89.19 283 ASN A N 1
ATOM 2296 C CA . ASN A 1 283 ? -10.888 -2.992 -9.505 1.00 89.19 283 ASN A CA 1
ATOM 2297 C C . ASN A 1 283 ? -12.187 -3.063 -8.685 1.00 89.19 283 ASN A C 1
ATOM 2299 O O . ASN A 1 283 ? -12.177 -2.778 -7.490 1.00 89.19 283 ASN A O 1
ATOM 2303 N N . ASN A 1 284 ? -13.292 -3.506 -9.293 1.00 90.94 284 ASN A N 1
ATOM 2304 C CA . ASN A 1 284 ? -14.574 -3.654 -8.602 1.00 90.94 284 ASN A CA 1
ATOM 2305 C C . ASN A 1 284 ? -14.564 -4.874 -7.672 1.00 90.94 284 ASN A C 1
ATOM 2307 O O . ASN A 1 284 ? -15.029 -4.788 -6.537 1.00 90.94 284 ASN A O 1
ATOM 2311 N N . ILE A 1 285 ? -13.972 -5.992 -8.109 1.00 91.44 285 ILE A N 1
ATOM 2312 C CA . ILE A 1 285 ? -13.763 -7.165 -7.244 1.00 91.44 285 ILE A CA 1
ATOM 2313 C C . ILE A 1 285 ? -12.882 -6.790 -6.044 1.00 91.44 285 ILE A C 1
ATOM 2315 O O . ILE A 1 285 ? -13.234 -7.085 -4.901 1.00 91.44 285 ILE A O 1
ATOM 2319 N N . GLN A 1 286 ? -11.767 -6.097 -6.295 1.00 93.56 286 GLN A N 1
ATOM 2320 C CA . GLN A 1 286 ? -10.867 -5.606 -5.253 1.00 93.56 286 GLN A CA 1
ATOM 2321 C C . GLN A 1 286 ? -11.616 -4.722 -4.246 1.00 93.56 286 GLN A C 1
ATOM 2323 O O . GLN A 1 286 ? -11.488 -4.921 -3.038 1.00 93.56 286 GLN A O 1
ATOM 2328 N N . PHE A 1 287 ? -12.436 -3.790 -4.738 1.00 94.69 287 PHE A N 1
ATOM 2329 C CA . PHE A 1 287 ? -13.259 -2.919 -3.907 1.00 94.69 287 PHE A CA 1
ATOM 2330 C C . PHE A 1 287 ? -14.179 -3.712 -2.976 1.00 94.69 287 PHE A C 1
ATOM 2332 O O . PHE A 1 287 ? -14.174 -3.481 -1.769 1.00 94.69 287 PHE A O 1
ATOM 2339 N N . VAL A 1 288 ? -14.916 -4.692 -3.502 1.00 94.50 288 VAL A N 1
ATOM 2340 C CA . VAL A 1 288 ? -15.833 -5.521 -2.701 1.00 94.50 288 VAL A CA 1
ATOM 2341 C C . VAL A 1 288 ? -15.087 -6.289 -1.615 1.00 94.50 288 VAL A C 1
ATOM 2343 O O . VAL A 1 288 ? -15.529 -6.311 -0.463 1.00 94.50 288 VAL A O 1
ATOM 2346 N N . ILE A 1 289 ? -13.940 -6.882 -1.952 1.00 95.12 289 ILE A N 1
ATOM 2347 C CA . ILE A 1 289 ? -13.107 -7.612 -0.990 1.00 95.12 289 ILE A CA 1
ATOM 2348 C C . ILE A 1 289 ? -12.611 -6.668 0.108 1.00 95.12 289 ILE A C 1
ATOM 2350 O O . ILE A 1 289 ? -12.763 -6.969 1.292 1.00 95.12 289 ILE A O 1
ATOM 2354 N N . ASN A 1 290 ? -12.069 -5.508 -0.263 1.00 97.06 290 ASN A N 1
ATOM 2355 C CA . ASN A 1 290 ? -11.524 -4.551 0.694 1.00 97.06 290 ASN A CA 1
ATOM 2356 C C . ASN A 1 290 ? -12.598 -3.971 1.616 1.00 97.06 290 ASN A C 1
ATOM 2358 O O . ASN A 1 290 ? -12.385 -3.916 2.825 1.00 97.06 290 ASN A O 1
ATOM 2362 N N . ILE A 1 291 ? -13.769 -3.612 1.082 1.00 96.69 291 ILE A N 1
ATOM 2363 C CA . ILE A 1 291 ? -14.902 -3.156 1.896 1.00 96.69 291 ILE A CA 1
ATOM 2364 C C . ILE A 1 291 ? -15.370 -4.262 2.844 1.00 96.69 291 ILE A C 1
ATOM 2366 O O . ILE A 1 291 ? -15.620 -3.985 4.016 1.00 96.69 291 ILE A O 1
ATOM 2370 N N . SER A 1 292 ? -15.424 -5.515 2.386 1.00 96.62 292 SER A N 1
ATOM 2371 C CA . SER A 1 292 ? -15.787 -6.652 3.241 1.00 96.62 292 SER A CA 1
ATOM 2372 C C . SER A 1 292 ? -14.798 -6.823 4.399 1.00 96.62 292 SER A C 1
ATOM 2374 O O . SER A 1 292 ? -15.216 -6.932 5.551 1.00 96.62 292 SER A O 1
ATOM 2376 N N . ILE A 1 293 ? -13.490 -6.754 4.122 1.00 96.31 293 ILE A N 1
ATOM 2377 C CA . ILE A 1 293 ? -12.434 -6.797 5.148 1.00 96.31 293 ILE A CA 1
ATOM 2378 C C . ILE A 1 293 ? -12.596 -5.639 6.139 1.00 96.31 293 ILE A C 1
ATOM 2380 O O . ILE A 1 293 ? -12.593 -5.861 7.353 1.00 96.31 293 ILE A O 1
ATOM 2384 N N . THR A 1 294 ? -12.787 -4.416 5.638 1.00 96.56 294 THR A N 1
ATOM 2385 C CA . THR A 1 294 ? -12.992 -3.229 6.474 1.00 96.56 294 THR A CA 1
ATOM 2386 C C . THR A 1 294 ? -14.201 -3.392 7.387 1.00 96.56 294 THR A C 1
ATOM 2388 O O . THR A 1 294 ? -14.089 -3.145 8.587 1.00 96.56 294 THR A O 1
ATOM 2391 N N . LEU A 1 295 ? -15.339 -3.851 6.860 1.00 96.19 295 LEU A N 1
ATOM 2392 C CA . LEU A 1 295 ? -16.546 -4.094 7.648 1.00 96.19 295 LEU A CA 1
ATOM 2393 C C . LEU A 1 295 ? -16.309 -5.156 8.727 1.00 96.19 295 LEU A C 1
ATOM 2395 O O . LEU A 1 295 ? -16.662 -4.925 9.884 1.00 96.19 295 LEU A O 1
ATOM 2399 N N . CYS A 1 296 ? -15.655 -6.272 8.394 1.00 95.62 296 CYS A N 1
ATOM 2400 C CA . CYS A 1 296 ? -15.308 -7.306 9.369 1.00 95.62 296 CYS A CA 1
ATOM 2401 C C . CYS A 1 296 ? -14.451 -6.750 10.516 1.00 95.62 296 CYS A C 1
ATOM 2403 O O . CYS A 1 296 ? -14.752 -7.000 11.684 1.00 95.62 296 CYS A O 1
ATOM 2405 N N . PHE A 1 297 ? -13.416 -5.961 10.222 1.00 95.19 297 PHE A N 1
ATOM 2406 C CA . PHE A 1 297 ? -12.555 -5.393 11.264 1.00 95.19 297 PHE A CA 1
ATOM 2407 C C . PHE A 1 297 ? -13.257 -4.319 12.092 1.00 95.19 297 PHE A C 1
ATOM 2409 O O . PHE A 1 297 ? -13.114 -4.315 13.317 1.00 95.19 297 PHE A O 1
ATOM 2416 N N . CYS A 1 298 ? -14.072 -3.467 11.467 1.00 92.94 298 CYS A N 1
ATOM 2417 C CA . CYS A 1 298 ? -14.927 -2.518 12.177 1.00 92.94 298 CYS A CA 1
ATOM 2418 C C . CYS A 1 298 ? -15.867 -3.235 13.158 1.00 92.94 298 CYS A C 1
ATOM 2420 O O . CYS A 1 298 ? -15.972 -2.823 14.315 1.00 92.94 298 CYS A O 1
ATOM 2422 N N . LEU A 1 299 ? -16.502 -4.336 12.734 1.00 93.25 299 LEU A N 1
ATOM 2423 C CA . LEU A 1 299 ? -17.370 -5.149 13.590 1.00 93.25 299 LEU A CA 1
ATOM 2424 C C . LEU A 1 299 ? -16.599 -5.763 14.764 1.00 93.25 299 LEU A C 1
ATOM 2426 O O . LEU A 1 299 ? -17.057 -5.672 15.903 1.00 93.25 299 LEU A O 1
ATOM 2430 N N . ILE A 1 300 ? -15.409 -6.324 14.522 1.00 91.44 300 ILE A N 1
ATOM 2431 C CA . ILE A 1 300 ? -14.544 -6.863 15.586 1.00 91.44 300 ILE A CA 1
ATOM 2432 C C . ILE A 1 300 ? -14.193 -5.770 16.606 1.00 91.44 300 ILE A C 1
ATOM 2434 O O . ILE A 1 300 ? -14.333 -5.981 17.815 1.00 91.44 300 ILE A O 1
ATOM 2438 N N . GLY A 1 301 ? -13.788 -4.588 16.134 1.00 87.56 301 GLY A N 1
ATOM 2439 C CA . GLY A 1 301 ? -13.470 -3.447 16.993 1.00 87.56 301 GLY A CA 1
ATOM 2440 C C . GLY A 1 301 ? -14.667 -2.978 17.821 1.00 87.56 301 GLY A C 1
ATOM 2441 O O . GLY A 1 301 ? -14.528 -2.722 19.019 1.00 87.56 301 GLY A O 1
ATOM 2442 N N . LEU A 1 302 ? -15.853 -2.924 17.212 1.00 88.38 302 LEU A N 1
ATOM 2443 C CA . LEU A 1 302 ? -17.094 -2.515 17.868 1.00 88.38 302 LEU A CA 1
ATOM 2444 C C . LEU A 1 302 ? -17.520 -3.516 18.952 1.00 88.38 302 LEU A C 1
ATOM 2446 O O . LEU A 1 302 ? -17.793 -3.112 20.084 1.00 88.38 302 LEU A O 1
ATOM 2450 N N . VAL A 1 303 ? -17.501 -4.819 18.652 1.00 88.94 303 VAL A N 1
ATOM 2451 C CA . VAL A 1 303 ? -17.783 -5.881 19.635 1.00 88.94 303 VAL A CA 1
ATOM 2452 C C . VAL A 1 303 ? -16.810 -5.797 20.807 1.00 88.94 303 VAL A C 1
ATOM 2454 O O . VAL A 1 303 ? -17.213 -5.908 21.969 1.00 88.94 303 VAL A O 1
ATOM 2457 N N . HIS A 1 304 ? -15.527 -5.566 20.526 1.00 85.62 304 HIS A N 1
ATOM 2458 C CA . HIS A 1 304 ? -14.532 -5.456 21.580 1.00 85.62 304 HIS A CA 1
ATOM 2459 C C . HIS A 1 304 ? -14.745 -4.216 22.461 1.00 85.62 304 HIS A C 1
ATOM 2461 O O . HIS A 1 304 ? -14.689 -4.325 23.689 1.00 85.62 304 HIS A O 1
ATOM 2467 N N . PHE A 1 305 ? -15.064 -3.068 21.860 1.00 83.62 305 PHE A N 1
ATOM 2468 C CA . PHE A 1 305 ? -15.377 -1.834 22.580 1.00 83.62 305 PHE A CA 1
ATOM 2469 C C . PHE A 1 305 ? -16.578 -1.998 23.524 1.00 83.62 305 PHE A C 1
ATOM 2471 O O . PHE A 1 305 ? -16.513 -1.593 24.688 1.00 83.62 305 PHE A O 1
ATOM 2478 N N . ILE A 1 306 ? -17.651 -2.652 23.062 1.00 85.38 306 ILE A N 1
ATOM 2479 C CA . ILE A 1 306 ? -18.836 -2.935 23.886 1.00 85.38 306 ILE A CA 1
ATOM 2480 C C . ILE A 1 306 ? -18.468 -3.836 25.072 1.00 85.38 306 ILE A C 1
ATOM 2482 O O . ILE A 1 306 ? -18.807 -3.514 26.213 1.00 85.38 306 ILE A O 1
ATOM 2486 N N . ARG A 1 307 ? -17.719 -4.923 24.831 1.00 83.88 307 ARG A N 1
ATOM 2487 C CA . ARG A 1 307 ? -17.275 -5.844 25.893 1.00 83.88 307 ARG A CA 1
ATOM 2488 C C . ARG A 1 307 ? -16.409 -5.152 26.945 1.00 83.88 307 ARG A C 1
ATOM 2490 O O . ARG A 1 307 ? -16.552 -5.444 28.129 1.00 83.88 307 ARG A O 1
ATOM 2497 N N . GLN A 1 308 ? -15.521 -4.242 26.543 1.00 77.94 308 GLN A N 1
ATOM 2498 C CA . GLN A 1 308 ? -14.706 -3.484 27.497 1.00 77.94 308 GLN A CA 1
ATOM 2499 C C . GLN A 1 308 ? -15.559 -2.556 28.369 1.00 77.94 308 GLN A C 1
ATOM 2501 O O . GLN A 1 308 ? -15.348 -2.510 29.576 1.00 77.94 308 GLN A O 1
ATOM 2506 N N . ARG A 1 309 ? -16.560 -1.871 27.797 1.00 74.44 309 ARG A N 1
ATOM 2507 C CA . ARG A 1 309 ? -17.478 -1.030 28.583 1.00 74.44 309 ARG A CA 1
ATOM 2508 C C . ARG A 1 309 ? -18.333 -1.822 29.568 1.00 74.44 309 ARG A C 1
ATOM 2510 O O . ARG A 1 309 ? -18.612 -1.312 30.646 1.00 74.44 309 ARG A O 1
ATOM 2517 N N . GLN A 1 310 ? -18.744 -3.038 29.212 1.00 74.69 310 GLN A N 1
ATOM 2518 C CA . GLN A 1 310 ? -19.536 -3.896 30.097 1.00 74.69 310 GLN A CA 1
ATOM 2519 C C . GLN A 1 310 ? -18.750 -4.377 31.321 1.00 74.69 310 GLN A C 1
ATOM 2521 O O . GLN A 1 310 ? -19.346 -4.523 32.373 1.00 74.69 310 GLN A O 1
ATOM 2526 N N . LYS A 1 311 ? -17.428 -4.568 31.214 1.00 66.19 311 LYS A N 1
ATOM 2527 C CA . LYS A 1 311 ? -16.571 -4.968 32.347 1.00 66.19 311 LYS A CA 1
ATOM 2528 C C . LYS A 1 311 ? -16.293 -3.852 33.365 1.00 66.19 311 LYS A C 1
ATOM 2530 O O . LYS A 1 311 ? -15.713 -4.130 34.405 1.00 66.19 311 LYS A O 1
ATOM 2535 N N . ILE A 1 312 ? -16.615 -2.601 33.030 1.00 58.25 312 ILE A N 1
ATOM 2536 C CA . ILE A 1 312 ? -16.382 -1.420 33.882 1.00 58.25 312 ILE A CA 1
ATOM 2537 C C . ILE A 1 312 ? -17.647 -1.066 34.696 1.00 58.25 312 ILE A C 1
ATOM 2539 O O . ILE A 1 312 ? -17.582 -0.220 35.584 1.00 58.25 312 ILE A O 1
ATOM 2543 N N . LYS A 1 313 ? -18.789 -1.701 34.400 1.00 45.59 313 LYS A N 1
ATOM 2544 C CA . LYS A 1 313 ? -20.018 -1.617 35.200 1.00 45.59 313 LYS A CA 1
ATOM 2545 C C . LYS A 1 313 ? -20.097 -2.793 36.160 1.00 45.59 313 LYS A C 1
ATOM 2547 O O . LYS A 1 313 ? -20.625 -2.565 37.265 1.00 45.59 313 LYS A O 1
#

Sequence (313 aa):
MKNAFFIVFVFVILTIATAFVSTVAISLIHLSFSMVAGESLSFINFALFFQVLIKVLPFSLVFACLGLIFYFIRHPNISILSTLFYFIIGFSIWLFAIPWMLSMQLAQKPLVSEYEARRLSEGFFRETKSSVDYIARFFPEGGAEGVRIDTSSSGHIESVFFDEDVQVPEQAFYADPLFEKTIDLPPVLEVLKTFFYFARTEVIKSLARGYLSYLMFASFGLALLSIFFVRNINSWKLINVSLVVALFVSICKINREVFSAVLFDKMIGFFQHNNMLWFTNRNNIQFVINISITLCFCLIGLVHFIRQRQKIK

pLDDT: mean 79.38, std 15.71, range [32.78, 97.06]

Radius of gyration: 25.61 Å; chains: 1; bounding box: 64×37×76 Å